Protein AF-A0A970UL77-F1 (afdb_monomer)

Solvent-accessible surface area (backbone atoms only — not comparable to full-atom values): 17226 Å² total; per-residue (Å²): 136,88,80,74,75,61,66,42,58,56,52,33,50,51,55,47,58,75,66,47,74,74,90,64,88,63,63,55,50,60,49,48,14,59,70,74,71,45,95,51,52,71,93,44,46,38,44,71,49,78,49,79,54,97,75,33,35,38,32,39,29,32,47,78,87,36,44,28,42,37,35,19,38,86,85,69,45,78,75,46,72,32,58,41,86,72,61,97,52,48,46,80,76,44,76,45,66,32,78,86,47,29,36,34,35,42,26,36,42,48,81,78,33,94,85,40,38,43,38,29,37,36,45,24,42,66,80,25,48,70,78,78,64,77,30,72,34,71,92,44,49,76,52,64,78,68,46,74,34,62,52,35,80,52,38,37,37,45,30,27,54,35,36,45,36,30,26,36,79,79,57,48,81,69,44,78,49,76,48,100,42,78,57,23,54,61,28,58,39,56,76,43,89,52,31,36,39,32,38,32,40,48,98,84,64,49,44,26,46,35,33,30,35,60,84,74,73,38,78,76,47,75,43,78,65,75,97,68,68,69,85,39,52,87,73,27,38,61,39,81,49,94,52,88,86,57,41,54,28,32,40,37,36,73,51,38,30,26,42,30,26,66,94,74,72,41,78,41,82,40,42,56,24,68,85,68,73,52,72,81,70,68,66,89,76,64,92,60,81,43,50,73,72,61,76,49,76,89,74,82,132

Foldseek 3Di:
DDDPPPVQVVLLVQVCLVQDLPDDPPVQQVLVCVQVVHRFDQVQKFWQDWDDDQFWIWTFMQGNNFTWIFIAGSNRGTPHIATADDDPQWAFRDWDQAPQQKIKTWIAGPPVHPQWGKIWIWIAHNNNHTPDDTHTQVVCTRFDWLDKEDQRHFKIWTDTQFWIWMATNVNHTQDIDGHPHGLQWQEWYDLHDFKIWTWGADPVLWTKIWIAGSNVRDTPDIGTDPDDDSVQPSNKYWAQRPDPPQQSIWIHTQFFIWTARVVVRDTHTNGGCVVVVHGPLDPSDDSDRDGPVSSDDPPDD

Secondary structure (DSSP, 8-state):
---SHHHHHHHHHHHHHHH--------HHHHHHHHHTS---GGGEEEEEEEEETTEEEEEEEETTEEEEEEE-TT--EEEEEE----TTEEEEEEEE-TTS-EEEEEEE-TT-TT---EEEEEE-TTS-B-S--EE-GGGTTPPEEEEEE-SSSEEEEEESSEEEEEETT--EEEEEE-SSTT-EEEEEEEETTEEEEEEE-TTS-EEEEEEETTTTEEEEEEE--SS-GGGSTT-EEEE---SSS--EEEE-SSEEEEEEGGGTEEEEEEETTTTT---S--S---SPBPHHHHS-----

Structure (mmCIF, N/CA/C/O backbone):
data_AF-A0A970UL77-F1
#
_entry.id   AF-A0A970UL77-F1
#
loop_
_atom_site.group_PDB
_atom_site.id
_atom_site.type_symbol
_atom_site.label_atom_id
_atom_site.label_alt_id
_atom_site.label_comp_id
_atom_site.label_asym_id
_atom_site.label_entity_id
_atom_site.label_seq_id
_atom_site.pdbx_PDB_ins_code
_atom_site.Cartn_x
_atom_site.Cartn_y
_atom_site.Cartn_z
_atom_site.occupancy
_atom_site.B_iso_or_equiv
_atom_site.auth_seq_id
_atom_site.auth_comp_id
_atom_site.auth_asym_id
_atom_site.auth_atom_id
_atom_site.pdbx_PDB_model_num
ATOM 1 N N . MET A 1 1 ? -26.066 -27.747 19.772 1.00 26.61 1 MET A N 1
ATOM 2 C CA . MET A 1 1 ? -25.531 -28.353 18.532 1.00 26.61 1 MET A CA 1
ATOM 3 C C . MET A 1 1 ? -25.284 -27.204 17.564 1.00 26.61 1 MET A C 1
ATOM 5 O O . MET A 1 1 ? -26.241 -26.648 17.060 1.00 26.61 1 MET A O 1
ATOM 9 N N . SER A 1 2 ? -24.129 -26.548 17.687 1.00 29.86 2 SER A N 1
ATOM 10 C CA . SER A 1 2 ? -22.920 -26.743 16.861 1.00 29.86 2 SER A CA 1
ATOM 11 C C . SER A 1 2 ? -23.117 -26.283 15.412 1.00 29.86 2 SER A C 1
ATOM 13 O O . SER A 1 2 ? -23.408 -27.087 14.532 1.00 29.86 2 SER A O 1
ATOM 15 N N . SER A 1 3 ? -22.955 -24.976 15.191 1.00 25.02 3 SER A N 1
ATOM 16 C CA . SER A 1 3 ? -22.827 -24.356 13.863 1.00 25.02 3 SER A CA 1
ATOM 17 C C . SER A 1 3 ? -21.558 -23.499 13.712 1.00 25.02 3 SER A C 1
ATOM 19 O O . SER A 1 3 ? -21.379 -22.878 12.674 1.00 25.02 3 SER A O 1
ATOM 21 N N . ASN A 1 4 ? -20.645 -23.487 14.695 1.00 32.38 4 ASN A N 1
ATOM 22 C CA . ASN A 1 4 ? -19.470 -22.596 14.694 1.00 32.38 4 ASN A CA 1
ATOM 23 C C . ASN A 1 4 ? -18.192 -23.197 14.076 1.00 32.38 4 ASN A C 1
ATOM 25 O O . ASN A 1 4 ? -17.205 -22.487 13.946 1.00 32.38 4 ASN A O 1
ATOM 29 N N . ASN A 1 5 ? -18.195 -24.466 13.650 1.00 29.02 5 ASN A N 1
ATOM 30 C CA . ASN A 1 5 ? -16.969 -25.136 13.180 1.00 29.02 5 ASN A CA 1
ATOM 31 C C . ASN A 1 5 ? -16.723 -25.063 11.662 1.00 29.02 5 ASN A C 1
ATOM 33 O O . ASN A 1 5 ? -15.670 -25.500 11.211 1.00 29.02 5 ASN A O 1
ATOM 37 N N . LYS A 1 6 ? -17.670 -24.558 10.857 1.00 27.27 6 LYS A N 1
ATOM 38 C CA . LYS A 1 6 ? -17.464 -24.409 9.400 1.00 27.27 6 LYS A CA 1
ATOM 39 C C . LYS A 1 6 ? -16.842 -23.066 9.019 1.00 27.27 6 LYS A C 1
ATOM 41 O O . LYS A 1 6 ? -15.968 -23.037 8.170 1.00 27.27 6 LYS A O 1
ATOM 46 N N . ILE A 1 7 ? -17.229 -21.992 9.708 1.00 32.31 7 ILE A N 1
ATOM 47 C CA . ILE A 1 7 ? -16.741 -20.635 9.424 1.00 32.31 7 ILE A CA 1
ATOM 48 C C . ILE A 1 7 ? -15.239 -20.514 9.747 1.00 32.31 7 ILE A C 1
ATOM 50 O O . ILE A 1 7 ? -14.524 -19.812 9.044 1.00 32.31 7 ILE A O 1
ATOM 54 N N . SER A 1 8 ? -14.718 -21.245 10.744 1.00 37.72 8 SER A N 1
ATOM 55 C CA . SER A 1 8 ? -13.294 -21.152 11.102 1.00 37.72 8 SER A CA 1
ATOM 56 C C . SER A 1 8 ? -12.365 -21.792 10.063 1.00 37.72 8 SER A C 1
ATOM 58 O O . SER A 1 8 ? -11.366 -21.186 9.714 1.00 37.72 8 SER A O 1
ATOM 60 N N . LEU A 1 9 ? -12.693 -22.972 9.523 1.00 34.34 9 LEU A N 1
ATOM 61 C CA . LEU A 1 9 ? -11.813 -23.717 8.606 1.00 34.34 9 LEU A CA 1
ATOM 62 C C . LEU A 1 9 ? -11.683 -23.079 7.217 1.00 34.34 9 LEU A C 1
ATOM 64 O O . LEU A 1 9 ? -10.595 -23.115 6.641 1.00 34.34 9 LEU A O 1
ATOM 68 N N . ASP A 1 10 ? -12.766 -22.509 6.688 1.00 42.28 10 ASP A N 1
ATOM 69 C CA . ASP A 1 10 ? -12.751 -21.865 5.370 1.00 42.28 10 ASP A CA 1
ATOM 70 C C . ASP A 1 10 ? -12.003 -20.517 5.438 1.00 42.28 10 ASP A C 1
ATOM 72 O O . ASP A 1 10 ? -11.108 -20.265 4.636 1.00 42.28 10 ASP A O 1
ATOM 76 N N . THR A 1 11 ? -12.219 -19.728 6.498 1.00 41.19 11 THR A N 1
ATOM 77 C CA . THR A 1 11 ? -11.512 -18.450 6.714 1.00 41.19 11 THR A CA 1
ATOM 78 C C . THR A 1 11 ? -9.999 -18.636 6.943 1.00 41.19 11 THR A C 1
ATOM 80 O O . THR A 1 11 ? -9.193 -17.863 6.425 1.00 41.19 11 THR A O 1
ATOM 83 N N . THR A 1 12 ? -9.582 -19.681 7.676 1.00 42.38 12 THR A N 1
ATOM 84 C CA . THR A 1 12 ? -8.158 -20.037 7.857 1.00 42.38 12 THR A CA 1
ATOM 85 C C . THR A 1 12 ? -7.492 -20.444 6.539 1.00 42.38 12 THR A C 1
ATOM 87 O O . THR A 1 12 ? -6.359 -20.040 6.254 1.00 42.38 12 THR A O 1
ATOM 90 N N . LYS A 1 13 ? -8.184 -21.241 5.712 1.00 43.94 13 LYS A N 1
ATOM 91 C CA . LYS A 1 13 ? -7.687 -21.622 4.384 1.00 43.94 13 LYS A CA 1
ATOM 92 C C . LYS A 1 13 ? -7.524 -20.408 3.484 1.00 43.94 13 LYS A C 1
ATOM 94 O O . LYS A 1 13 ? -6.503 -20.320 2.822 1.00 43.94 13 LYS A O 1
ATOM 99 N N . ASN A 1 14 ? -8.454 -19.458 3.533 1.00 46.34 14 ASN A N 1
ATOM 100 C CA . ASN A 1 14 ? -8.424 -18.285 2.662 1.00 46.34 14 ASN A CA 1
ATOM 101 C C . ASN A 1 14 ? -7.291 -17.321 3.037 1.00 46.34 14 ASN A C 1
ATOM 103 O O . ASN A 1 14 ? -6.547 -16.886 2.159 1.00 46.34 14 ASN A O 1
ATOM 107 N N . TYR A 1 15 ? -7.071 -17.072 4.334 1.00 44.31 15 TYR A N 1
ATOM 108 C CA . TYR A 1 15 ? -5.898 -16.325 4.804 1.00 44.31 15 TYR A CA 1
ATOM 109 C C . TYR A 1 15 ? -4.583 -16.998 4.391 1.00 44.31 15 TYR A C 1
ATOM 111 O O . TYR A 1 15 ? -3.689 -16.348 3.849 1.00 44.31 15 TYR A O 1
ATOM 119 N N . SER A 1 16 ? -4.477 -18.315 4.602 1.00 43.91 16 SER A N 1
ATOM 120 C CA . SER A 1 16 ? -3.280 -19.059 4.209 1.00 43.91 16 SER A CA 1
ATOM 121 C C . SER A 1 16 ? -3.090 -19.099 2.694 1.00 43.91 16 SER A C 1
ATOM 123 O O . SER A 1 16 ? -1.958 -18.978 2.269 1.00 43.91 16 SER A O 1
ATOM 125 N N . THR A 1 17 ? -4.122 -19.150 1.847 1.00 45.03 17 THR A N 1
ATOM 126 C CA . THR A 1 17 ? -3.950 -18.995 0.385 1.00 45.03 17 THR A CA 1
ATOM 127 C C . THR A 1 17 ? -3.626 -17.570 -0.059 1.00 45.03 17 THR A C 1
ATOM 129 O O . THR A 1 17 ? -2.944 -17.416 -1.063 1.00 45.03 17 THR A O 1
ATOM 132 N N . ASN A 1 18 ? -4.063 -16.541 0.674 1.00 41.94 18 ASN A N 1
ATOM 133 C CA . ASN A 1 18 ? -3.743 -15.142 0.363 1.00 41.94 18 ASN A CA 1
ATOM 134 C C . ASN A 1 18 ? -2.280 -14.775 0.675 1.00 41.94 18 ASN A C 1
ATOM 136 O O . ASN A 1 18 ? -1.761 -13.807 0.122 1.00 41.94 18 ASN A O 1
ATOM 140 N N . ILE A 1 19 ? -1.622 -15.527 1.566 1.00 45.31 19 ILE A N 1
ATOM 141 C CA . ILE A 1 19 ? -0.243 -15.261 2.013 1.00 45.31 19 ILE A CA 1
ATOM 142 C C . ILE A 1 19 ? 0.729 -16.373 1.612 1.00 45.31 19 ILE A C 1
ATOM 144 O O . ILE A 1 19 ? 1.896 -16.098 1.331 1.00 45.31 19 ILE A O 1
ATOM 148 N N . CYS A 1 20 ? 0.286 -17.630 1.540 1.00 39.38 20 CYS A N 1
ATOM 149 C CA . CYS A 1 20 ? 1.089 -18.706 0.979 1.00 39.38 20 CYS A CA 1
ATOM 150 C C . CYS A 1 20 ? 1.083 -18.589 -0.540 1.00 39.38 20 CYS A C 1
ATOM 152 O O . CYS A 1 20 ? 0.288 -19.233 -1.227 1.00 39.38 20 CYS A O 1
ATOM 154 N N . ILE A 1 21 ? 2.081 -17.866 -1.046 1.00 40.22 21 ILE A N 1
ATOM 155 C CA . ILE A 1 21 ? 2.703 -18.193 -2.325 1.00 40.22 21 ILE A CA 1
ATOM 156 C C . ILE A 1 21 ? 2.940 -19.704 -2.297 1.00 40.22 21 ILE A C 1
ATOM 158 O O . ILE A 1 21 ? 3.762 -20.207 -1.520 1.00 40.22 21 ILE A O 1
ATOM 162 N N . LYS A 1 22 ? 2.152 -20.466 -3.062 1.00 36.34 22 LYS A N 1
ATOM 163 C CA . LYS A 1 22 ? 2.380 -21.903 -3.197 1.00 36.34 22 LYS A CA 1
ATOM 164 C C . LYS A 1 22 ? 3.804 -22.054 -3.708 1.00 36.34 22 LYS A C 1
ATOM 166 O O . LYS A 1 22 ? 4.102 -21.603 -4.807 1.00 36.34 22 LYS A O 1
ATOM 171 N N . LYS A 1 23 ? 4.666 -22.682 -2.898 1.00 34.22 23 LYS A N 1
ATOM 172 C CA . LYS A 1 23 ? 6.022 -23.090 -3.278 1.00 34.22 23 LYS A CA 1
ATOM 173 C C . LYS A 1 23 ? 5.958 -23.863 -4.594 1.00 34.22 23 LYS A C 1
ATOM 175 O O . LYS A 1 23 ? 5.766 -25.075 -4.617 1.00 34.22 23 LYS A O 1
ATOM 180 N N . SER A 1 24 ? 6.178 -23.152 -5.679 1.00 35.06 24 SER A N 1
ATOM 181 C CA . SER A 1 24 ? 6.925 -23.652 -6.803 1.00 35.06 24 SER A CA 1
ATOM 182 C C . SER A 1 24 ? 8.010 -22.617 -7.000 1.00 35.06 24 SER A C 1
ATOM 184 O O . SER A 1 24 ? 7.723 -21.473 -7.339 1.00 35.06 24 SER A O 1
ATOM 186 N N . ILE A 1 25 ? 9.258 -23.005 -6.735 1.00 39.78 25 ILE A N 1
ATOM 187 C CA . ILE A 1 25 ? 10.403 -22.330 -7.340 1.00 39.78 25 ILE A CA 1
ATOM 188 C C . ILE A 1 25 ? 10.283 -22.669 -8.829 1.00 39.78 25 ILE A C 1
ATOM 190 O O . ILE A 1 25 ? 10.983 -23.536 -9.348 1.00 39.78 25 ILE A O 1
ATOM 194 N N . VAL A 1 26 ? 9.306 -22.064 -9.507 1.00 49.97 26 VAL A N 1
ATOM 195 C CA . VAL A 1 26 ? 9.422 -21.869 -10.941 1.00 49.97 26 VAL A CA 1
ATOM 196 C C . VAL A 1 26 ? 10.733 -21.098 -11.079 1.00 49.97 26 VAL A C 1
ATOM 198 O O . VAL A 1 26 ? 10.967 -20.192 -10.273 1.00 49.97 26 VAL A O 1
ATOM 201 N N . PRO A 1 27 ? 11.648 -21.485 -11.979 1.00 62.12 27 PRO A N 1
ATOM 202 C CA . PRO A 1 27 ? 12.871 -20.732 -12.201 1.00 62.12 27 PRO A CA 1
ATOM 203 C C . PRO A 1 27 ? 12.491 -19.359 -12.767 1.00 62.12 27 PRO A C 1
ATOM 205 O O . PRO A 1 27 ? 12.538 -19.134 -13.971 1.00 62.12 27 PRO A O 1
ATOM 208 N N . TRP A 1 28 ? 12.094 -18.437 -11.886 1.00 70.06 28 TRP A N 1
ATOM 209 C CA . TRP A 1 28 ? 11.627 -17.102 -12.234 1.00 70.06 28 TRP A CA 1
ATOM 210 C C . TRP A 1 28 ? 12.679 -16.385 -13.049 1.00 70.06 28 TRP A C 1
ATOM 212 O O . TRP A 1 28 ? 12.325 -15.669 -13.959 1.00 70.06 28 TRP A O 1
ATOM 222 N N . MET A 1 29 ? 13.967 -16.628 -12.800 1.00 76.62 29 MET A N 1
ATOM 223 C CA . MET A 1 29 ? 15.037 -16.051 -13.611 1.00 76.62 29 MET A CA 1
ATOM 224 C C . MET A 1 29 ? 15.010 -16.536 -15.068 1.00 76.62 29 MET A C 1
ATOM 226 O O . MET A 1 29 ? 15.270 -15.746 -15.969 1.00 76.62 29 MET A O 1
ATOM 230 N N . GLU A 1 30 ? 14.672 -17.802 -15.334 1.00 80.06 30 GLU A N 1
ATOM 231 C CA . GLU A 1 30 ? 14.532 -18.331 -16.701 1.00 80.06 30 GLU A CA 1
ATOM 232 C C . GLU A 1 30 ? 13.279 -17.768 -17.381 1.00 80.06 30 GLU A C 1
ATOM 234 O O . GLU A 1 30 ? 13.329 -17.338 -18.535 1.00 80.06 30 GLU A O 1
ATOM 239 N N . GLU A 1 31 ? 12.167 -17.713 -16.652 1.00 82.94 31 GLU A N 1
ATOM 240 C CA . GLU A 1 31 ? 10.904 -17.168 -17.147 1.00 82.94 31 GLU A CA 1
ATOM 241 C C . GLU A 1 31 ? 10.981 -15.648 -17.370 1.00 82.94 31 GLU A C 1
ATOM 243 O O . GLU A 1 31 ? 10.542 -15.142 -18.402 1.00 82.94 31 GLU A O 1
ATOM 248 N N . LEU A 1 32 ? 11.641 -14.929 -16.462 1.00 81.94 32 LEU A N 1
ATOM 249 C CA . LEU A 1 32 ? 11.957 -13.506 -16.553 1.00 81.94 32 LEU A CA 1
ATOM 250 C C . LEU A 1 32 ? 12.878 -13.250 -17.743 1.00 81.94 32 LEU A C 1
ATOM 252 O O . LEU A 1 32 ? 12.579 -12.391 -18.564 1.00 81.94 32 LEU A O 1
ATOM 256 N N . SER A 1 33 ? 13.940 -14.050 -17.899 1.00 84.88 33 SER A N 1
ATOM 257 C CA . SER A 1 33 ? 14.835 -13.957 -19.059 1.00 84.88 33 SER A CA 1
ATOM 258 C C . SER A 1 33 ? 14.094 -14.183 -20.376 1.00 84.88 33 SER A C 1
ATOM 260 O O . SER A 1 33 ? 14.343 -13.499 -21.366 1.00 84.88 33 SER A O 1
ATOM 262 N N . THR A 1 34 ? 13.166 -15.141 -20.391 1.00 86.88 34 THR A N 1
ATOM 263 C CA . THR A 1 34 ? 12.342 -15.451 -21.565 1.00 86.88 34 THR A CA 1
ATOM 264 C C . THR A 1 34 ? 11.387 -14.305 -21.887 1.00 86.88 34 THR A C 1
ATOM 266 O O . THR A 1 34 ? 11.275 -13.918 -23.047 1.00 86.88 34 THR A O 1
ATOM 269 N N . THR A 1 35 ? 10.738 -13.740 -20.869 1.00 86.12 35 THR A N 1
ATOM 270 C CA . THR A 1 35 ? 9.744 -12.666 -21.017 1.00 86.12 35 THR A CA 1
ATOM 271 C C . THR A 1 35 ? 10.390 -11.347 -21.432 1.00 86.12 35 THR A C 1
ATOM 273 O O . THR A 1 35 ? 9.891 -10.679 -22.333 1.00 86.12 35 THR A O 1
ATOM 276 N N . VAL A 1 36 ? 11.531 -10.997 -20.831 1.00 85.44 36 VAL A N 1
ATOM 277 C CA . VAL A 1 36 ? 12.336 -9.823 -21.210 1.00 85.44 36 VAL A CA 1
ATOM 278 C C . VAL A 1 36 ? 13.033 -10.039 -22.562 1.00 85.44 36 VAL A C 1
ATOM 280 O O . VAL A 1 36 ? 13.331 -9.085 -23.276 1.00 85.44 36 VAL A O 1
ATOM 283 N N . GLY A 1 37 ? 13.293 -11.295 -22.942 1.00 84.94 37 GLY A N 1
ATOM 284 C CA . GLY A 1 37 ? 14.017 -11.648 -24.165 1.00 84.94 37 GLY A CA 1
ATOM 285 C C . GLY A 1 37 ? 15.538 -11.474 -24.061 1.00 84.94 37 GLY A C 1
ATOM 286 O O . GLY A 1 37 ? 16.222 -11.430 -25.086 1.00 84.94 37 GLY A O 1
ATOM 287 N N . ALA A 1 38 ? 16.081 -11.383 -22.845 1.00 85.25 38 ALA A N 1
ATOM 288 C CA . ALA A 1 38 ? 17.508 -11.240 -22.564 1.00 85.25 38 ALA A CA 1
ATOM 289 C C . ALA A 1 38 ? 17.896 -12.035 -21.305 1.00 85.25 38 ALA A C 1
ATOM 291 O O . ALA A 1 38 ? 17.057 -12.214 -20.427 1.00 85.25 38 ALA A O 1
ATOM 292 N N . PRO A 1 39 ? 19.147 -12.516 -21.171 1.00 85.06 39 PRO A N 1
ATOM 293 C CA . PRO A 1 39 ? 19.573 -13.212 -19.959 1.00 85.06 39 PRO A CA 1
ATOM 294 C C . PRO A 1 39 ? 19.516 -12.288 -18.734 1.00 85.06 39 PRO A C 1
ATOM 296 O O . PRO A 1 39 ? 20.262 -11.314 -18.676 1.00 85.06 39 PRO A O 1
ATOM 299 N N . ILE A 1 40 ? 18.684 -12.633 -17.752 1.00 82.50 40 ILE A N 1
ATOM 300 C CA . ILE A 1 40 ? 18.600 -11.984 -16.441 1.00 82.50 40 ILE A CA 1
ATOM 301 C C . ILE A 1 40 ? 19.144 -12.940 -15.384 1.00 82.50 40 ILE A C 1
ATOM 303 O O . ILE A 1 40 ? 18.791 -14.123 -15.349 1.00 82.50 40 ILE A O 1
ATOM 307 N N . ARG A 1 41 ? 20.034 -12.438 -14.528 1.00 76.94 41 ARG A N 1
ATOM 308 C CA . ARG A 1 41 ? 20.591 -13.203 -13.411 1.00 76.94 41 ARG A CA 1
ATOM 309 C C . ARG A 1 41 ? 20.120 -12.603 -12.100 1.00 76.94 41 ARG A C 1
ATOM 311 O O . ARG A 1 41 ? 19.851 -11.411 -12.005 1.00 76.94 41 ARG A O 1
ATOM 318 N N . GLU A 1 42 ? 20.095 -13.438 -11.072 1.00 68.25 42 GLU A N 1
ATOM 319 C CA . GLU A 1 42 ? 19.699 -13.029 -9.726 1.00 68.25 42 GLU A CA 1
ATOM 320 C C . GLU A 1 42 ? 20.500 -11.826 -9.184 1.00 68.25 42 GLU A C 1
ATOM 322 O O . GLU A 1 42 ? 19.867 -10.911 -8.671 1.00 68.25 42 GLU A O 1
ATOM 327 N N . PRO A 1 43 ? 21.838 -11.720 -9.357 1.00 72.75 43 PRO A N 1
ATOM 328 C CA . PRO A 1 43 ? 22.582 -10.538 -8.906 1.00 72.75 43 PRO A CA 1
ATOM 329 C C . PRO A 1 43 ? 22.208 -9.238 -9.628 1.00 72.75 43 PRO A C 1
ATOM 331 O O . PRO A 1 43 ? 22.515 -8.161 -9.127 1.00 72.75 43 PRO A O 1
ATOM 334 N N . ASP A 1 44 ? 21.576 -9.346 -10.797 1.00 75.31 44 ASP A N 1
ATOM 335 C CA . ASP A 1 44 ? 21.167 -8.215 -11.628 1.00 75.31 44 ASP A CA 1
ATOM 336 C C . ASP A 1 44 ? 19.713 -7.796 -11.338 1.00 75.31 44 ASP A C 1
ATOM 338 O O . ASP A 1 44 ? 19.177 -6.917 -12.011 1.00 75.31 44 ASP A O 1
ATOM 342 N N . THR A 1 45 ? 19.062 -8.445 -10.364 1.00 69.25 45 THR A N 1
ATOM 343 C CA . THR A 1 45 ? 17.667 -8.210 -9.987 1.00 69.25 45 THR A CA 1
ATOM 344 C C . THR A 1 45 ? 17.566 -7.885 -8.503 1.00 69.25 45 THR A C 1
ATOM 346 O O . THR A 1 45 ? 17.935 -8.686 -7.648 1.00 69.25 45 THR A O 1
ATOM 349 N N . GLN A 1 46 ? 16.993 -6.729 -8.187 1.00 74.88 46 GLN A N 1
ATOM 350 C CA . GLN A 1 46 ? 16.618 -6.355 -6.830 1.00 74.88 46 GLN A CA 1
ATOM 351 C C . GLN A 1 46 ? 15.103 -6.220 -6.749 1.00 74.88 46 GLN A C 1
ATOM 353 O O . GLN A 1 46 ? 14.524 -5.371 -7.416 1.00 74.88 46 GLN A O 1
ATOM 358 N N . PHE A 1 47 ? 14.454 -7.011 -5.900 1.00 71.38 47 PHE A N 1
ATOM 359 C CA . PHE A 1 47 ? 13.027 -6.846 -5.640 1.00 71.38 47 PHE A CA 1
ATOM 360 C C . PHE A 1 47 ? 12.802 -5.785 -4.557 1.00 71.38 47 PHE A C 1
ATOM 362 O O . PHE A 1 47 ? 13.475 -5.793 -3.522 1.00 71.38 47 PHE A O 1
ATOM 369 N N . VAL A 1 48 ? 11.860 -4.878 -4.812 1.00 70.88 48 VAL A N 1
ATOM 370 C CA . VAL A 1 48 ? 11.568 -3.715 -3.962 1.00 70.88 48 VAL A CA 1
ATOM 371 C C . VAL A 1 48 ? 10.272 -3.930 -3.185 1.00 70.88 48 VAL A C 1
ATOM 373 O O . VAL A 1 48 ? 10.279 -3.923 -1.959 1.00 70.88 48 VAL A O 1
ATOM 376 N N . GLU A 1 49 ? 9.163 -4.192 -3.879 1.00 72.00 49 GLU A N 1
ATOM 377 C CA . GLU A 1 49 ? 7.835 -4.345 -3.270 1.00 72.00 49 GLU A CA 1
ATOM 378 C C . GLU A 1 49 ? 7.014 -5.403 -4.026 1.00 72.00 49 GLU A C 1
ATOM 380 O O . GLU A 1 49 ? 7.187 -5.594 -5.230 1.00 72.00 49 GLU A O 1
ATOM 385 N N . MET A 1 50 ? 6.097 -6.079 -3.327 1.00 75.56 50 MET A N 1
ATOM 386 C CA . MET A 1 50 ? 5.126 -7.013 -3.905 1.00 75.56 50 MET A CA 1
ATOM 387 C C . MET A 1 50 ? 3.705 -6.617 -3.518 1.00 75.56 50 MET A C 1
ATOM 389 O O . MET A 1 50 ? 3.434 -6.357 -2.345 1.00 75.56 50 MET A O 1
ATOM 393 N N . ARG A 1 51 ? 2.784 -6.666 -4.483 1.00 71.50 51 ARG A N 1
ATOM 394 C CA . ARG A 1 51 ? 1.345 -6.491 -4.261 1.00 71.50 51 ARG A CA 1
ATOM 395 C C . ARG A 1 51 ? 0.555 -7.631 -4.896 1.00 71.50 51 ARG A C 1
ATOM 397 O O . ARG A 1 51 ? 0.856 -8.065 -6.004 1.00 71.50 51 ARG A O 1
ATOM 404 N N . ASN A 1 52 ? -0.444 -8.122 -4.168 1.00 67.06 52 ASN A N 1
ATOM 405 C CA . ASN A 1 52 ? -1.370 -9.149 -4.637 1.00 67.06 52 ASN A CA 1
ATOM 406 C C . ASN A 1 52 ? -2.738 -8.500 -4.842 1.00 67.06 52 ASN A C 1
ATOM 408 O O . ASN A 1 52 ? -3.338 -8.036 -3.872 1.00 67.06 52 ASN A O 1
ATOM 412 N N . ASP A 1 53 ? -3.220 -8.515 -6.079 1.00 65.75 53 ASP A N 1
ATOM 413 C CA . ASP A 1 53 ? -4.526 -7.992 -6.465 1.00 65.75 53 ASP A CA 1
ATOM 414 C C . ASP A 1 53 ? -5.443 -9.145 -6.911 1.00 65.75 53 ASP A C 1
ATOM 416 O O . ASP A 1 53 ? -5.012 -10.295 -7.058 1.00 65.75 53 ASP A O 1
ATOM 420 N N . GLU A 1 54 ? -6.728 -8.864 -7.139 1.00 59.53 54 GLU A N 1
ATOM 421 C CA . GLU A 1 54 ? -7.657 -9.868 -7.668 1.00 59.53 54 GLU A CA 1
ATOM 422 C C . GLU A 1 54 ? -7.213 -10.339 -9.064 1.00 59.53 54 GLU A C 1
ATOM 424 O O . GLU A 1 54 ? -7.400 -9.660 -10.071 1.00 59.53 54 GLU A O 1
ATOM 429 N N . GLY A 1 55 ? -6.623 -11.535 -9.119 1.00 62.19 55 GLY A N 1
ATOM 430 C CA . GLY A 1 55 ? -6.260 -12.218 -10.362 1.00 62.19 55 GLY A CA 1
ATOM 431 C C . GLY A 1 55 ? -4.832 -11.986 -10.860 1.00 62.19 55 GLY A C 1
ATOM 432 O O . GLY A 1 55 ? -4.460 -12.612 -11.853 1.00 62.19 55 GLY A O 1
ATOM 433 N N . ALA A 1 56 ? -4.029 -11.160 -10.184 1.00 71.12 56 ALA A N 1
ATOM 434 C CA . ALA A 1 56 ? -2.620 -10.973 -10.522 1.00 71.12 56 ALA A CA 1
ATOM 435 C C . ALA A 1 56 ? -1.764 -10.610 -9.301 1.00 71.12 56 ALA A C 1
ATOM 437 O O . ALA A 1 56 ? -2.183 -9.849 -8.429 1.00 71.12 56 ALA A O 1
ATOM 438 N N . THR A 1 57 ? -0.530 -11.102 -9.281 1.00 76.69 57 THR A N 1
ATOM 439 C CA . THR A 1 57 ? 0.523 -10.616 -8.382 1.00 76.69 57 THR A CA 1
ATOM 440 C C . THR A 1 57 ? 1.431 -9.687 -9.170 1.00 76.69 57 THR A C 1
ATOM 442 O O . THR A 1 57 ? 1.831 -10.006 -10.286 1.00 76.69 57 THR A O 1
ATOM 445 N N . ARG A 1 58 ? 1.770 -8.528 -8.612 1.00 79.75 58 ARG A N 1
ATOM 446 C CA . ARG A 1 58 ? 2.689 -7.572 -9.228 1.00 79.75 58 ARG A CA 1
ATOM 447 C C . ARG A 1 58 ? 3.887 -7.329 -8.323 1.00 79.75 58 ARG A C 1
ATOM 449 O O . ARG A 1 58 ? 3.748 -7.276 -7.101 1.00 79.75 58 ARG A O 1
ATOM 456 N N . LEU A 1 59 ? 5.060 -7.179 -8.924 1.00 79.94 59 LEU A N 1
ATOM 457 C CA . LEU A 1 59 ? 6.315 -6.896 -8.232 1.00 79.94 59 LEU A CA 1
ATOM 458 C C . LEU A 1 59 ? 6.955 -5.648 -8.818 1.00 79.94 59 LEU A C 1
ATOM 460 O O . LEU A 1 59 ? 7.092 -5.556 -10.034 1.00 79.94 59 LEU A O 1
ATOM 464 N N . LEU A 1 60 ? 7.417 -4.754 -7.954 1.00 81.69 60 LEU A N 1
ATOM 465 C CA . LEU A 1 60 ? 8.381 -3.723 -8.309 1.00 81.69 60 LEU A CA 1
ATOM 466 C C . LEU A 1 60 ? 9.786 -4.301 -8.140 1.00 81.69 60 LEU A C 1
ATOM 468 O O . LEU A 1 60 ? 10.132 -4.809 -7.069 1.00 81.69 60 LEU A O 1
ATOM 472 N N . ALA A 1 61 ? 10.592 -4.228 -9.190 1.00 80.94 61 ALA A N 1
ATOM 473 C CA . ALA A 1 61 ? 11.967 -4.698 -9.186 1.00 80.94 61 ALA A CA 1
ATOM 474 C C . ALA A 1 61 ? 12.873 -3.743 -9.963 1.00 80.94 61 ALA A C 1
ATOM 476 O O . ALA A 1 61 ? 12.440 -3.093 -10.904 1.00 80.94 61 ALA A O 1
ATOM 477 N N . VAL A 1 62 ? 14.148 -3.703 -9.601 1.00 81.44 62 VAL A N 1
ATOM 478 C CA . VAL A 1 62 ? 15.207 -3.093 -10.402 1.00 81.44 62 VAL A CA 1
ATOM 479 C C . VAL A 1 62 ? 15.925 -4.223 -11.128 1.00 81.44 62 VAL A C 1
ATOM 481 O O . VAL A 1 62 ? 16.524 -5.084 -10.484 1.00 81.44 62 VAL A O 1
ATOM 484 N N . ILE A 1 63 ? 15.839 -4.248 -12.457 1.00 81.62 63 ILE A N 1
ATOM 485 C CA . ILE A 1 63 ? 16.429 -5.275 -13.322 1.00 81.62 63 ILE A CA 1
ATOM 486 C C . ILE A 1 63 ? 17.474 -4.593 -14.201 1.00 81.62 63 ILE A C 1
ATOM 488 O O . ILE A 1 63 ? 17.138 -3.699 -14.967 1.00 81.62 63 ILE A O 1
ATOM 492 N N . ASN A 1 64 ? 18.745 -4.994 -14.107 1.00 82.94 64 ASN A N 1
ATOM 493 C CA . ASN A 1 64 ? 19.852 -4.341 -14.826 1.00 82.94 64 ASN A CA 1
ATOM 494 C C . ASN A 1 64 ? 19.890 -2.810 -14.627 1.00 82.94 64 ASN A C 1
ATOM 496 O O . ASN A 1 64 ? 20.160 -2.067 -15.569 1.00 82.94 64 ASN A O 1
ATOM 500 N N . SER A 1 65 ? 19.620 -2.347 -13.403 1.00 79.75 65 SER A N 1
ATOM 501 C CA . SER A 1 65 ? 19.509 -0.921 -13.047 1.00 79.75 65 SER A CA 1
ATOM 502 C C . SER A 1 65 ? 18.304 -0.178 -13.642 1.00 79.75 65 SER A C 1
ATOM 504 O O . SER A 1 65 ? 18.233 1.039 -13.502 1.00 79.75 65 SER A O 1
ATOM 506 N N . GLU A 1 66 ? 17.348 -0.876 -14.259 1.00 84.44 66 GLU A N 1
ATOM 507 C CA . GLU A 1 66 ? 16.084 -0.296 -14.719 1.00 84.44 66 GLU A CA 1
ATOM 508 C C . GLU A 1 66 ? 14.932 -0.716 -13.805 1.00 84.44 66 GLU A C 1
ATOM 510 O O . GLU A 1 66 ? 14.687 -1.907 -13.582 1.00 84.44 66 GLU A O 1
ATOM 515 N N . THR A 1 67 ? 14.186 0.261 -13.293 1.00 86.88 67 THR A N 1
ATOM 516 C CA . THR A 1 67 ? 12.961 -0.005 -12.539 1.00 86.88 67 THR A CA 1
ATOM 517 C C . THR A 1 67 ? 11.921 -0.636 -13.453 1.00 86.88 67 THR A C 1
ATOM 519 O O . THR A 1 67 ? 11.672 -0.178 -14.564 1.00 86.88 67 THR A O 1
ATOM 522 N N . SER A 1 68 ? 11.329 -1.730 -12.996 1.00 86.94 68 SER A N 1
ATOM 523 C CA . SER A 1 68 ? 10.441 -2.586 -13.766 1.00 86.94 68 SER A CA 1
ATOM 524 C C . SER A 1 68 ? 9.295 -3.088 -12.899 1.00 86.94 68 SER A C 1
ATOM 526 O O . SER A 1 68 ? 9.479 -3.396 -11.719 1.00 86.94 68 SER A O 1
ATOM 528 N N . VAL A 1 69 ? 8.119 -3.242 -13.503 1.00 87.12 69 VAL A N 1
ATOM 529 C CA . VAL A 1 69 ? 6.990 -3.945 -12.889 1.00 87.12 69 VAL A CA 1
ATOM 530 C C . VAL A 1 69 ? 6.803 -5.297 -13.560 1.00 87.12 69 VAL A C 1
ATOM 532 O O . VAL A 1 69 ? 6.597 -5.392 -14.771 1.00 87.12 69 VAL A O 1
ATOM 535 N N . ILE A 1 70 ? 6.874 -6.356 -12.759 1.00 85.31 70 ILE A N 1
ATOM 536 C CA . ILE A 1 70 ? 6.640 -7.738 -13.177 1.00 85.31 70 ILE A CA 1
ATOM 537 C C . ILE A 1 70 ? 5.198 -8.087 -12.819 1.00 85.31 70 ILE A C 1
ATOM 539 O O . ILE A 1 70 ? 4.807 -7.938 -11.664 1.00 85.31 70 ILE A O 1
ATOM 543 N N . THR A 1 71 ? 4.416 -8.571 -13.782 1.00 86.69 71 THR A N 1
ATOM 544 C CA . THR A 1 71 ? 3.071 -9.110 -13.530 1.00 86.69 71 THR A CA 1
ATOM 545 C C . THR A 1 71 ? 3.107 -10.629 -13.575 1.00 86.69 71 THR A C 1
ATOM 547 O O . THR A 1 71 ? 3.749 -11.219 -14.447 1.00 86.69 71 THR A O 1
ATOM 550 N N . MET A 1 72 ? 2.401 -11.250 -12.638 1.00 81.62 72 MET A N 1
ATOM 551 C CA . MET A 1 72 ? 2.286 -12.687 -12.474 1.00 81.62 72 MET A CA 1
ATOM 552 C C . MET A 1 72 ? 0.828 -13.126 -12.395 1.00 81.62 72 MET A C 1
ATOM 554 O O . MET A 1 72 ? -0.022 -12.397 -11.879 1.00 81.62 72 MET A O 1
ATOM 558 N N . ASP A 1 73 ? 0.550 -14.338 -12.866 1.00 77.56 73 ASP A N 1
ATOM 559 C CA . ASP A 1 73 ? -0.764 -14.969 -12.734 1.00 77.56 73 ASP A CA 1
ATOM 560 C C . ASP A 1 73 ? -0.992 -15.591 -11.338 1.00 77.56 73 ASP A C 1
ATOM 562 O O . ASP A 1 73 ? -0.139 -15.546 -10.451 1.00 77.56 73 ASP A O 1
ATOM 566 N N . ALA A 1 74 ? -2.159 -16.211 -11.137 1.00 71.50 74 ALA A N 1
ATOM 567 C CA . ALA A 1 74 ? -2.525 -16.877 -9.883 1.00 71.50 74 ALA A CA 1
ATOM 568 C C . ALA A 1 74 ? -1.657 -18.110 -9.534 1.00 71.50 74 ALA A C 1
ATOM 570 O O . ALA A 1 74 ? -1.732 -18.620 -8.413 1.00 71.50 74 ALA A O 1
ATOM 571 N N . GLU A 1 75 ? -0.862 -18.619 -10.480 1.00 70.31 75 GLU A N 1
ATOM 572 C CA . GLU A 1 75 ? 0.136 -19.671 -10.259 1.00 70.31 75 GLU A CA 1
ATOM 573 C C . GLU A 1 75 ? 1.547 -19.095 -10.045 1.00 70.31 75 GLU A C 1
ATOM 575 O O . GLU A 1 75 ? 2.502 -19.868 -9.933 1.00 70.31 75 GLU A O 1
ATOM 580 N N . TYR A 1 76 ? 1.675 -17.766 -9.944 1.00 70.00 76 TYR A N 1
ATOM 581 C CA . TYR A 1 76 ? 2.930 -17.020 -9.834 1.00 70.00 76 TYR A CA 1
ATOM 582 C C . TYR A 1 76 ? 3.870 -17.195 -11.035 1.00 70.00 76 TYR A C 1
ATOM 584 O O . TYR A 1 76 ? 5.095 -17.164 -10.887 1.00 70.00 76 TYR A O 1
ATOM 592 N N . ARG A 1 77 ? 3.306 -17.398 -12.228 1.00 76.19 77 ARG A N 1
ATOM 593 C CA . ARG A 1 77 ? 4.057 -17.387 -13.490 1.00 76.19 77 ARG A CA 1
ATOM 594 C C . ARG A 1 77 ? 4.149 -15.980 -14.033 1.00 76.19 77 ARG A C 1
ATOM 596 O O . ARG A 1 77 ? 3.158 -15.254 -14.002 1.00 76.19 77 ARG A O 1
ATOM 603 N N . ILE A 1 78 ? 5.317 -15.601 -14.538 1.00 83.56 78 ILE A N 1
ATOM 604 C CA . ILE A 1 78 ? 5.556 -14.265 -15.086 1.00 83.56 78 ILE A CA 1
ATOM 605 C C . ILE A 1 78 ? 4.816 -14.133 -16.419 1.00 83.56 78 ILE A C 1
ATOM 607 O O . ILE A 1 78 ? 5.115 -14.822 -17.391 1.00 83.56 78 ILE A O 1
ATOM 611 N N . THR A 1 79 ? 3.854 -13.214 -16.477 1.00 86.94 79 THR A N 1
ATOM 612 C CA . THR A 1 79 ? 3.052 -12.955 -17.679 1.00 86.94 79 THR A CA 1
ATOM 613 C C . THR A 1 79 ? 3.532 -11.740 -18.458 1.00 86.94 79 THR A C 1
ATOM 615 O O . THR A 1 79 ? 3.338 -11.674 -19.671 1.00 86.94 79 THR A O 1
ATOM 618 N N . SER A 1 80 ? 4.128 -10.757 -17.780 1.00 88.44 80 SER A N 1
ATOM 619 C CA . SER A 1 80 ? 4.684 -9.563 -18.416 1.00 88.44 80 SER A CA 1
ATOM 620 C C . SER A 1 80 ? 5.732 -8.885 -17.538 1.00 88.4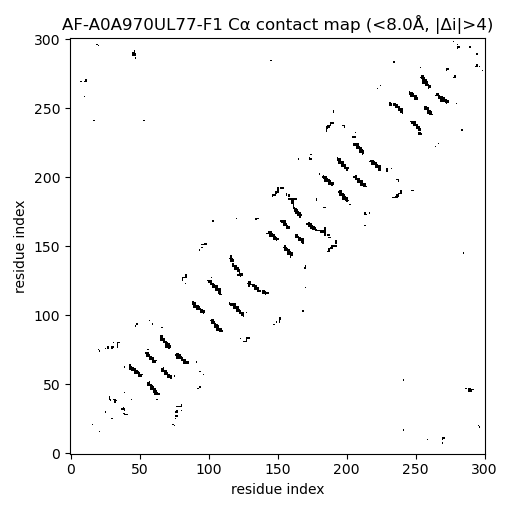4 80 SER A C 1
ATOM 622 O O . SER A 1 80 ? 5.737 -9.032 -16.315 1.00 88.44 80 SER A O 1
ATOM 624 N N . VAL A 1 81 ? 6.612 -8.121 -18.186 1.00 88.88 81 VAL A N 1
ATOM 625 C CA . VAL A 1 81 ? 7.587 -7.235 -17.546 1.00 88.88 81 VAL A CA 1
ATOM 626 C C . VAL A 1 81 ? 7.538 -5.906 -18.277 1.00 88.88 81 VAL A C 1
ATOM 628 O O . VAL A 1 81 ? 7.639 -5.877 -19.504 1.00 88.88 81 VAL A O 1
ATOM 631 N N . VAL A 1 82 ? 7.365 -4.827 -17.527 1.00 88.69 82 VAL A N 1
ATOM 632 C CA . VAL A 1 82 ? 7.281 -3.467 -18.057 1.00 88.69 82 VAL A CA 1
ATOM 633 C C . VAL A 1 82 ? 8.388 -2.641 -17.419 1.00 88.69 82 VAL A C 1
ATOM 635 O O . VAL A 1 82 ? 8.341 -2.397 -16.215 1.00 88.69 82 VAL A O 1
ATOM 638 N N . SER A 1 83 ? 9.381 -2.230 -18.211 1.00 87.50 83 SER A N 1
ATOM 639 C CA . SER A 1 83 ? 10.400 -1.273 -17.769 1.00 87.50 83 SER A CA 1
ATOM 640 C C . SER A 1 83 ? 9.794 0.125 -17.697 1.00 87.50 83 SER A C 1
ATOM 642 O O . SER A 1 83 ? 9.107 0.564 -18.620 1.00 87.50 83 SER A O 1
ATOM 644 N N . LEU A 1 84 ? 10.076 0.830 -16.610 1.00 83.94 84 LEU A N 1
ATOM 645 C CA . LEU A 1 84 ? 9.637 2.193 -16.361 1.00 83.94 84 LEU A CA 1
ATOM 646 C C . LEU A 1 84 ? 10.825 3.119 -16.605 1.00 83.94 84 LEU A C 1
ATOM 648 O O . LEU A 1 84 ? 11.891 2.951 -16.016 1.00 83.94 84 LEU A O 1
ATOM 652 N N . SER A 1 85 ? 10.667 4.091 -17.501 1.00 71.38 85 SER A N 1
ATOM 653 C CA . SER A 1 85 ? 11.727 5.064 -17.761 1.00 71.38 85 SER A CA 1
ATOM 654 C C . SER A 1 85 ? 11.866 6.005 -16.562 1.00 71.38 85 SER A C 1
ATOM 656 O O . SER A 1 85 ? 11.042 6.906 -16.387 1.00 71.38 85 SER A O 1
ATOM 658 N N . GLU A 1 86 ? 12.880 5.809 -15.722 1.00 65.94 86 GLU A N 1
ATOM 659 C CA . GLU A 1 86 ? 13.162 6.691 -14.586 1.00 65.94 86 GLU A CA 1
ATOM 660 C C . GLU A 1 86 ? 14.265 7.709 -14.875 1.00 65.94 86 GLU A C 1
ATOM 662 O O . GLU A 1 86 ? 15.170 7.464 -15.671 1.00 65.94 86 GLU A O 1
ATOM 667 N N . GLU A 1 87 ? 14.168 8.869 -14.223 1.00 64.56 87 GLU A N 1
ATOM 668 C CA . GLU A 1 87 ? 15.286 9.804 -14.104 1.00 64.56 87 GLU A CA 1
ATOM 669 C C . GLU A 1 87 ? 16.220 9.308 -12.988 1.00 64.56 87 GLU A C 1
ATOM 671 O O . GLU A 1 87 ? 15.743 8.887 -11.935 1.00 64.56 87 GLU A O 1
ATOM 676 N N . GLU A 1 88 ? 17.542 9.377 -13.192 1.00 60.66 88 GLU A N 1
ATOM 677 C CA . GLU A 1 88 ? 18.566 8.827 -12.272 1.00 60.66 88 GLU A CA 1
ATOM 678 C C . GLU A 1 88 ? 18.487 9.381 -10.831 1.00 60.66 88 GLU A C 1
ATOM 680 O O . GLU A 1 88 ? 19.038 8.805 -9.896 1.00 60.66 88 GLU A O 1
ATOM 685 N N . GLU A 1 89 ? 17.811 10.512 -10.653 1.00 59.91 89 GLU A N 1
ATOM 686 C CA . GLU A 1 89 ? 17.778 11.327 -9.440 1.00 59.91 89 GLU A CA 1
ATOM 687 C C . GLU A 1 89 ? 16.669 10.919 -8.448 1.00 59.91 89 GLU A C 1
ATOM 689 O O . GLU A 1 89 ? 16.656 11.381 -7.299 1.00 59.91 89 GLU A O 1
ATOM 694 N N . TRP A 1 90 ? 15.764 10.022 -8.848 1.00 72.12 90 TRP A N 1
ATOM 695 C CA . TRP A 1 90 ? 14.597 9.606 -8.067 1.00 72.12 90 TRP A CA 1
ATOM 696 C C . TRP A 1 90 ? 14.547 8.085 -7.902 1.00 72.12 90 TRP A C 1
ATOM 698 O O . TRP A 1 90 ? 14.583 7.358 -8.887 1.00 72.12 90 TRP A O 1
ATOM 708 N N . SER A 1 91 ? 14.426 7.599 -6.662 1.00 77.75 91 SER A N 1
ATOM 709 C CA . SER A 1 91 ? 14.262 6.167 -6.375 1.00 77.75 91 SER A CA 1
ATOM 710 C C . SER A 1 91 ? 12.794 5.809 -6.171 1.00 77.75 91 SER A C 1
ATOM 712 O O . SER A 1 91 ? 12.095 6.471 -5.399 1.00 77.75 91 SER A O 1
ATOM 714 N N . ALA A 1 92 ? 12.316 4.754 -6.834 1.00 77.06 92 ALA A N 1
ATOM 715 C CA . ALA A 1 92 ? 11.002 4.182 -6.561 1.00 77.06 92 ALA A CA 1
ATOM 716 C C . ALA A 1 92 ? 10.976 3.507 -5.184 1.00 77.06 92 ALA A C 1
ATOM 718 O O . ALA A 1 92 ? 11.693 2.537 -4.943 1.00 77.06 92 ALA A O 1
ATOM 719 N N . GLU A 1 93 ? 10.127 4.014 -4.291 1.00 75.19 93 GLU A N 1
ATOM 720 C CA . GLU A 1 93 ? 9.943 3.455 -2.945 1.00 75.19 93 GLU A CA 1
ATOM 721 C C . GLU A 1 93 ? 8.680 2.597 -2.874 1.00 75.19 93 GLU A C 1
ATOM 723 O O . GLU A 1 93 ? 8.662 1.559 -2.215 1.00 75.19 93 GLU A O 1
ATOM 728 N N . HIS A 1 94 ? 7.623 3.031 -3.567 1.00 80.69 94 HIS A N 1
ATOM 729 C CA . HIS A 1 94 ? 6.342 2.339 -3.587 1.00 80.69 94 HIS A CA 1
ATOM 730 C C . HIS A 1 94 ? 5.696 2.374 -4.967 1.00 80.69 94 HIS A C 1
ATOM 732 O O . HIS A 1 94 ? 5.824 3.367 -5.690 1.00 80.69 94 HIS A O 1
ATOM 738 N N . PHE A 1 95 ? 4.937 1.329 -5.296 1.00 84.12 95 PHE A N 1
ATOM 739 C CA . PHE A 1 95 ? 4.128 1.295 -6.514 1.00 84.12 95 PHE A CA 1
ATOM 740 C C . PHE A 1 95 ? 2.661 0.954 -6.249 1.00 84.12 95 PHE A C 1
ATOM 742 O O . PHE A 1 95 ? 2.325 0.181 -5.349 1.00 84.12 95 PHE A O 1
ATOM 749 N N . PHE A 1 96 ? 1.780 1.512 -7.078 1.00 84.62 96 PHE A N 1
ATOM 750 C CA . PHE A 1 96 ? 0.338 1.297 -7.027 1.00 84.62 96 PHE A CA 1
ATOM 751 C C . PHE A 1 96 ? -0.166 0.944 -8.429 1.00 84.62 96 PHE A C 1
ATOM 753 O O . PHE A 1 96 ? -0.243 1.822 -9.292 1.00 84.62 96 PHE A O 1
ATOM 760 N N . PRO A 1 97 ? -0.484 -0.331 -8.694 1.00 81.88 97 PRO A N 1
ATOM 761 C CA . PRO A 1 97 ? -1.113 -0.713 -9.946 1.00 81.88 97 PRO A CA 1
ATOM 762 C C . PRO A 1 97 ? -2.598 -0.343 -9.912 1.00 81.88 97 PRO A C 1
ATOM 764 O O . PRO A 1 97 ? -3.299 -0.635 -8.943 1.00 81.88 97 PRO A O 1
ATOM 767 N N . ALA A 1 98 ? -3.087 0.288 -10.971 1.00 84.75 98 ALA A N 1
ATOM 768 C CA . ALA A 1 98 ? -4.507 0.549 -11.152 1.00 84.75 98 ALA A CA 1
ATOM 769 C C . ALA A 1 98 ? -5.197 -0.564 -11.937 1.00 84.75 98 ALA A C 1
ATOM 771 O O . ALA A 1 98 ? -4.575 -1.385 -12.618 1.00 84.75 98 ALA A O 1
ATOM 772 N N . ASN A 1 99 ? -6.524 -0.582 -11.836 1.00 81.75 99 ASN A N 1
ATOM 773 C CA . ASN A 1 99 ? -7.375 -1.588 -12.464 1.00 81.75 99 ASN A CA 1
ATOM 774 C C . ASN A 1 99 ? -7.296 -1.565 -13.997 1.00 81.75 99 ASN A C 1
ATOM 776 O O . ASN A 1 99 ? -7.506 -2.592 -14.639 1.00 81.75 99 ASN A O 1
ATOM 780 N N . ASP A 1 100 ? -6.980 -0.412 -14.587 1.00 82.69 100 ASP A N 1
ATOM 781 C CA . ASP A 1 100 ? -6.770 -0.256 -16.029 1.00 82.69 100 ASP A CA 1
ATOM 782 C C . ASP A 1 100 ? -5.368 -0.689 -16.497 1.00 82.69 100 ASP A C 1
ATOM 784 O O . ASP A 1 100 ? -5.078 -0.652 -17.692 1.00 82.69 100 ASP A O 1
ATOM 788 N N . GLY A 1 101 ? -4.512 -1.138 -15.573 1.00 80.44 101 GLY A N 1
ATOM 789 C CA . GLY A 1 101 ? -3.141 -1.554 -15.844 1.00 80.44 101 GLY A CA 1
ATOM 790 C C . GLY A 1 101 ? -2.117 -0.424 -15.783 1.00 80.44 101 GLY A C 1
ATOM 791 O O . GLY A 1 101 ? -0.932 -0.718 -15.918 1.00 80.44 101 GLY A O 1
ATOM 792 N N . SER A 1 102 ? -2.532 0.828 -15.557 1.00 87.81 102 SER A N 1
ATOM 793 C CA . SER A 1 102 ? -1.594 1.918 -15.277 1.00 87.81 102 SER A CA 1
ATOM 794 C C . SER A 1 102 ? -0.851 1.687 -13.959 1.00 87.81 102 SER A C 1
ATOM 796 O O . SER A 1 102 ? -1.304 0.961 -13.067 1.00 87.81 102 SE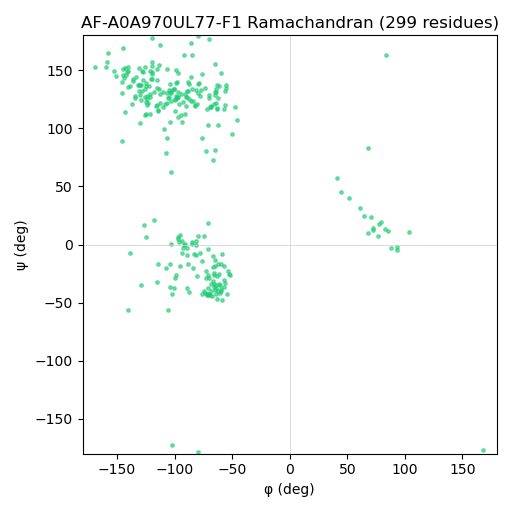R A O 1
ATOM 798 N N . ILE A 1 103 ? 0.333 2.278 -13.849 1.00 88.19 103 ILE A N 1
ATOM 799 C CA . ILE A 1 103 ? 1.221 2.140 -12.700 1.00 88.19 103 ILE A CA 1
ATOM 800 C C . ILE A 1 103 ? 1.521 3.532 -12.165 1.00 88.19 103 ILE A C 1
ATOM 802 O O . ILE A 1 103 ? 2.024 4.401 -12.875 1.00 88.19 103 ILE A O 1
ATOM 806 N N . PHE A 1 104 ? 1.265 3.725 -10.881 1.00 89.12 104 PHE A N 1
ATOM 807 C CA . PHE A 1 104 ? 1.689 4.907 -10.154 1.00 89.12 104 PHE A CA 1
ATOM 808 C C . PHE A 1 104 ? 2.915 4.564 -9.319 1.00 89.12 104 PHE A C 1
ATOM 810 O O . PHE A 1 104 ? 2.919 3.555 -8.616 1.00 89.12 104 PHE A O 1
ATOM 817 N N . LEU A 1 105 ? 3.942 5.402 -9.376 1.00 89.19 105 LEU A N 1
ATOM 818 C CA . LEU A 1 105 ? 5.120 5.286 -8.526 1.00 89.19 105 LEU A CA 1
ATOM 819 C C . LEU A 1 105 ? 5.173 6.459 -7.561 1.00 89.19 105 LEU A C 1
ATOM 821 O O . LEU A 1 105 ? 5.110 7.615 -7.982 1.00 89.19 105 LEU A O 1
ATOM 825 N N . LEU A 1 106 ? 5.344 6.161 -6.277 1.00 88.56 106 LEU A N 1
ATOM 826 C CA . LEU A 1 106 ? 5.814 7.149 -5.322 1.00 88.56 106 LEU A CA 1
ATOM 827 C C . LEU A 1 106 ? 7.335 7.067 -5.265 1.00 88.56 106 LEU A C 1
ATOM 829 O O . LEU A 1 106 ? 7.903 6.076 -4.797 1.00 88.56 106 LEU A O 1
ATOM 833 N N . VAL A 1 107 ? 7.980 8.122 -5.748 1.00 87.25 107 VAL A N 1
ATOM 834 C CA . VAL A 1 107 ? 9.434 8.222 -5.816 1.00 87.25 107 VAL A CA 1
ATOM 835 C C . VAL A 1 107 ? 9.973 9.186 -4.765 1.00 87.25 107 VAL A C 1
ATOM 837 O O . VAL A 1 107 ? 9.298 10.148 -4.388 1.00 87.25 107 VAL A O 1
ATOM 840 N N . LYS A 1 108 ? 11.206 8.954 -4.310 1.00 85.94 108 LYS A N 1
ATOM 841 C CA . LYS A 1 108 ? 11.933 9.816 -3.373 1.00 85.94 108 LYS A CA 1
ATOM 842 C C . LYS A 1 108 ? 13.142 10.460 -4.054 1.00 85.94 108 LYS A C 1
ATOM 844 O O . LYS A 1 108 ? 13.901 9.783 -4.740 1.00 85.94 108 LYS A O 1
ATOM 849 N N . ASN A 1 109 ? 13.335 11.766 -3.857 1.00 83.81 109 ASN A N 1
ATOM 850 C CA . ASN A 1 109 ? 14.481 12.485 -4.421 1.00 83.81 109 ASN A CA 1
ATOM 851 C C . ASN A 1 109 ? 15.765 12.052 -3.705 1.00 83.81 109 ASN A C 1
ATOM 853 O O . ASN A 1 109 ? 15.854 12.142 -2.478 1.00 83.81 109 ASN A O 1
ATOM 857 N N . THR A 1 110 ? 16.764 11.625 -4.472 1.00 75.69 110 THR A N 1
ATOM 858 C CA . THR A 1 110 ? 18.047 11.147 -3.942 1.00 75.69 110 THR A CA 1
ATOM 859 C C . THR A 1 110 ? 19.186 12.161 -4.091 1.00 75.69 110 THR A C 1
ATOM 861 O O . THR A 1 110 ? 20.171 12.066 -3.354 1.00 75.69 110 THR A O 1
ATOM 864 N N . GLU A 1 111 ? 19.050 13.184 -4.948 1.00 73.06 111 GLU A N 1
ATOM 865 C CA . GLU A 1 111 ? 20.084 14.209 -5.184 1.00 73.06 111 GLU A CA 1
ATOM 866 C C . GLU A 1 111 ? 20.460 14.983 -3.925 1.00 73.06 111 GLU A C 1
ATOM 868 O O . GLU A 1 111 ? 21.618 15.329 -3.687 1.00 73.06 111 GLU A O 1
ATOM 873 N N . GLN A 1 112 ? 19.460 15.270 -3.095 1.00 65.69 112 GLN A N 1
ATOM 874 C CA . GLN A 1 112 ? 19.640 16.034 -1.865 1.00 65.69 112 GLN A CA 1
ATOM 875 C C . GLN A 1 112 ? 20.202 15.176 -0.713 1.00 65.69 112 GLN A C 1
ATOM 877 O O . GLN A 1 112 ? 20.315 15.644 0.424 1.00 65.69 112 GLN A O 1
ATOM 882 N N . GLY A 1 113 ? 20.588 13.931 -1.010 1.00 59.75 113 GLY A N 1
ATOM 883 C CA . GLY A 1 113 ? 21.099 12.944 -0.072 1.00 59.75 113 GLY A CA 1
ATOM 884 C C . GLY A 1 113 ? 19.991 12.181 0.654 1.00 59.75 113 GLY A C 1
ATOM 885 O O . GLY A 1 113 ? 18.849 12.620 0.743 1.00 59.75 113 GLY A O 1
ATOM 886 N N . LEU A 1 114 ? 20.363 11.043 1.250 1.00 57.78 114 LEU A N 1
ATOM 887 C CA . LEU A 1 114 ? 19.453 10.084 1.906 1.00 57.78 114 LEU A CA 1
ATOM 888 C C . LEU A 1 114 ? 18.526 10.696 2.980 1.00 57.78 114 LEU A C 1
ATOM 890 O O . LEU A 1 114 ? 17.477 10.125 3.292 1.00 57.78 114 LEU A O 1
ATOM 894 N N . TRP A 1 115 ? 18.925 11.845 3.537 1.00 57.62 115 TRP A N 1
ATOM 895 C CA . TRP A 1 115 ? 18.237 12.568 4.610 1.00 57.62 115 TRP A CA 1
ATOM 896 C C . TRP A 1 115 ? 17.182 13.561 4.119 1.00 57.62 115 TRP A C 1
ATOM 898 O O . TRP A 1 115 ? 16.350 13.986 4.918 1.00 57.62 115 TRP A O 1
ATOM 908 N N . SER A 1 116 ? 17.200 13.939 2.838 1.00 65.25 116 SER A N 1
ATOM 909 C CA . SER A 1 116 ? 16.108 14.710 2.252 1.00 65.25 116 SER A CA 1
ATOM 910 C C . SER A 1 116 ? 14.980 13.750 1.891 1.00 65.25 116 SER A C 1
ATOM 912 O O . SER A 1 116 ? 15.168 12.783 1.157 1.00 65.25 116 SER A O 1
ATOM 914 N N . GLN A 1 117 ? 13.805 13.972 2.468 1.00 75.19 117 GLN A N 1
ATOM 915 C CA . GLN A 1 117 ? 12.598 13.207 2.173 1.00 75.19 117 GLN A CA 1
ATOM 916 C C . GLN A 1 117 ? 11.675 14.109 1.368 1.00 75.19 117 GLN A C 1
ATOM 918 O O . GLN A 1 117 ? 10.774 14.717 1.932 1.00 75.19 117 GLN A O 1
ATOM 923 N N . ARG A 1 118 ? 11.956 14.254 0.072 1.00 87.38 118 ARG A N 1
ATOM 924 C CA . ARG A 1 118 ? 11.036 14.879 -0.883 1.00 87.38 118 ARG A CA 1
ATOM 925 C C . ARG A 1 118 ? 10.454 13.784 -1.750 1.00 87.38 118 ARG A C 1
ATOM 927 O O . ARG A 1 118 ? 11.212 12.970 -2.278 1.00 87.38 118 ARG A O 1
ATOM 934 N N . TYR A 1 119 ? 9.136 13.777 -1.882 1.00 89.00 119 TYR A N 1
ATOM 935 C CA . TYR A 1 119 ? 8.423 12.748 -2.628 1.00 89.00 119 TYR A CA 1
ATOM 936 C C . TYR A 1 119 ? 7.734 13.339 -3.845 1.00 89.00 119 TYR A C 1
ATOM 938 O O . TYR A 1 119 ? 7.304 14.496 -3.834 1.00 89.00 119 TYR A O 1
ATOM 946 N N . ALA A 1 120 ? 7.586 12.520 -4.875 1.00 90.12 120 ALA A N 1
ATOM 947 C CA . ALA A 1 120 ? 6.760 12.848 -6.016 1.00 90.12 120 ALA A CA 1
ATOM 948 C C . ALA A 1 120 ? 5.984 11.627 -6.503 1.00 90.12 120 ALA A C 1
ATOM 950 O O . ALA A 1 120 ? 6.442 10.492 -6.380 1.00 90.12 120 ALA A O 1
ATOM 951 N N . LEU A 1 121 ? 4.800 11.877 -7.053 1.00 91.31 121 LEU A N 1
ATOM 952 C CA . LEU A 1 121 ? 3.989 10.869 -7.715 1.00 91.31 121 LEU A CA 1
ATOM 953 C C . LEU A 1 121 ? 4.284 10.901 -9.213 1.00 91.31 121 LEU A C 1
ATOM 955 O O . LEU A 1 121 ? 4.229 11.965 -9.834 1.00 91.31 121 LEU A O 1
ATOM 959 N N . ARG A 1 122 ? 4.566 9.737 -9.791 1.00 90.31 122 ARG A N 1
ATOM 960 C CA . ARG A 1 122 ? 4.735 9.538 -11.233 1.00 90.31 122 ARG A CA 1
ATOM 961 C C . ARG A 1 122 ? 3.697 8.545 -11.733 1.00 90.31 122 ARG A C 1
ATOM 963 O O . ARG A 1 122 ? 3.287 7.654 -10.993 1.00 90.31 122 ARG A O 1
ATOM 970 N N . HIS A 1 123 ? 3.261 8.715 -12.974 1.00 90.19 123 HIS A N 1
ATOM 971 C CA . HIS A 1 123 ? 2.189 7.927 -13.576 1.00 90.19 123 HIS A CA 1
ATOM 972 C C . HIS A 1 123 ? 2.636 7.380 -14.929 1.00 90.19 123 HIS A C 1
ATOM 974 O O . HIS A 1 123 ? 3.013 8.140 -15.825 1.00 90.19 123 HIS A O 1
ATOM 980 N N . PHE A 1 124 ? 2.549 6.064 -15.064 1.00 89.44 124 PHE A N 1
ATOM 981 C CA . PHE A 1 124 ? 2.903 5.298 -16.246 1.00 89.44 124 PHE A CA 1
ATOM 982 C C . PHE A 1 124 ? 1.675 4.556 -16.765 1.00 89.44 124 PHE A C 1
ATOM 984 O O . PHE A 1 124 ? 0.873 4.052 -15.980 1.00 89.44 124 PHE A O 1
ATOM 991 N N . ASP A 1 125 ? 1.530 4.471 -18.083 1.00 88.56 125 ASP A N 1
ATOM 992 C CA . ASP A 1 125 ? 0.534 3.591 -18.693 1.00 88.56 125 ASP A CA 1
ATOM 993 C C . ASP A 1 125 ? 0.903 2.106 -18.537 1.00 88.56 125 ASP A C 1
ATOM 995 O O . ASP A 1 125 ? 1.968 1.745 -18.029 1.00 88.56 125 ASP A O 1
ATOM 999 N N . SER A 1 126 ? 0.015 1.227 -19.001 1.00 86.44 126 SER A N 1
ATOM 1000 C CA . SER A 1 126 ? 0.230 -0.224 -18.984 1.00 86.44 126 SER A CA 1
ATOM 1001 C C . SER A 1 126 ? 1.430 -0.692 -19.813 1.00 86.44 126 SER A C 1
ATOM 1003 O O . SER A 1 126 ? 1.880 -1.823 -19.639 1.00 86.44 126 SER A O 1
ATOM 1005 N N . ASP A 1 127 ? 1.932 0.154 -20.717 1.00 85.56 127 ASP A N 1
ATOM 1006 C CA . ASP A 1 127 ? 3.092 -0.117 -21.568 1.00 85.56 127 ASP A CA 1
ATOM 1007 C C . ASP A 1 127 ? 4.391 0.473 -20.978 1.00 85.56 127 ASP A C 1
ATOM 1009 O O . ASP A 1 127 ? 5.451 0.364 -21.599 1.00 85.56 127 ASP A O 1
ATOM 1013 N N . GLY A 1 128 ? 4.331 1.099 -19.795 1.00 84.94 128 GLY A N 1
ATOM 1014 C CA . GLY A 1 128 ? 5.482 1.672 -19.093 1.00 84.94 128 GLY A CA 1
ATOM 1015 C C . GLY A 1 128 ? 5.882 3.069 -19.554 1.00 84.94 128 GLY A C 1
ATOM 1016 O O . GLY A 1 128 ? 6.969 3.542 -19.218 1.00 84.94 128 GLY A O 1
ATOM 1017 N N . ARG A 1 129 ? 5.034 3.755 -20.327 1.00 87.25 129 ARG A N 1
ATOM 1018 C CA . ARG A 1 129 ? 5.295 5.127 -20.775 1.00 87.25 129 ARG A CA 1
ATOM 1019 C C . ARG A 1 129 ? 4.746 6.120 -19.772 1.00 87.25 129 ARG A C 1
ATOM 1021 O O . ARG A 1 129 ? 3.589 6.047 -19.368 1.00 87.25 129 ARG A O 1
ATOM 1028 N N . GLU A 1 130 ? 5.568 7.095 -19.416 1.00 87.25 130 GLU A N 1
ATOM 1029 C CA . GLU A 1 130 ? 5.155 8.149 -18.501 1.00 87.25 130 GLU A CA 1
ATOM 1030 C C . GLU A 1 130 ? 4.127 9.089 -19.151 1.00 87.25 130 GLU A C 1
ATOM 1032 O O . GLU A 1 130 ? 4.341 9.643 -20.232 1.00 87.25 130 GLU A O 1
ATOM 1037 N N . HIS A 1 131 ? 3.009 9.305 -18.458 1.00 78.19 131 HIS A N 1
ATOM 1038 C CA . HIS A 1 131 ? 1.889 10.119 -18.932 1.00 78.19 131 HIS A CA 1
ATOM 1039 C C . HIS A 1 131 ? 2.079 11.632 -18.749 1.00 78.19 131 HIS A C 1
ATOM 1041 O O . HIS A 1 131 ? 1.200 12.390 -19.159 1.00 78.19 131 HIS A O 1
ATOM 1047 N N . SER A 1 132 ? 3.246 12.065 -18.254 1.00 58.12 132 SER A N 1
ATOM 1048 C CA . SER A 1 132 ? 3.855 13.402 -18.419 1.00 58.12 132 SER A CA 1
ATOM 1049 C C . SER A 1 132 ? 3.826 14.432 -17.284 1.00 58.12 132 SER A C 1
ATOM 1051 O O . SER A 1 132 ? 4.278 15.550 -17.520 1.00 58.12 132 SER A O 1
ATOM 1053 N N . THR A 1 133 ? 3.454 14.109 -16.044 1.00 68.56 133 THR A N 1
ATOM 1054 C CA . THR A 1 133 ? 3.769 15.031 -14.933 1.00 68.56 133 THR A CA 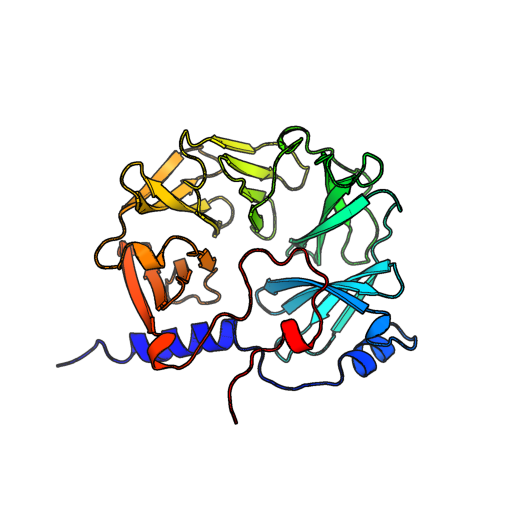1
ATOM 1055 C C . THR A 1 133 ? 4.130 14.303 -13.656 1.00 68.56 133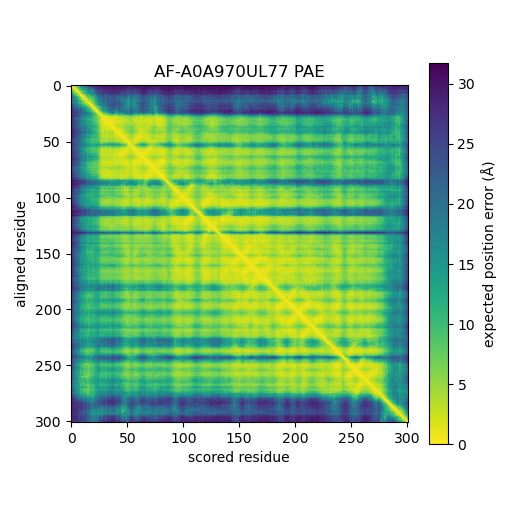 THR A C 1
ATOM 1057 O O . THR A 1 133 ? 3.280 13.677 -13.028 1.00 68.56 133 THR A O 1
ATOM 1060 N N . GLN A 1 134 ? 5.386 14.469 -13.249 1.00 82.88 134 GLN A N 1
ATOM 1061 C CA . GLN A 1 134 ? 5.797 14.285 -11.870 1.00 82.88 134 GLN A CA 1
ATOM 1062 C C . GLN A 1 134 ? 5.077 15.323 -10.999 1.00 82.88 134 GLN A C 1
ATOM 1064 O O . GLN A 1 134 ? 5.299 16.528 -11.149 1.00 82.88 134 GLN A O 1
ATOM 1069 N N . THR A 1 135 ? 4.229 14.865 -10.081 1.00 90.12 135 THR A N 1
ATOM 1070 C CA . THR A 1 135 ? 3.555 15.735 -9.111 1.00 90.12 135 THR A CA 1
ATOM 1071 C C . THR A 1 135 ? 4.331 15.717 -7.803 1.00 90.12 135 THR A C 1
ATOM 1073 O O . THR A 1 135 ? 4.331 14.714 -7.090 1.00 90.12 135 THR A O 1
ATOM 1076 N N . GLU A 1 136 ? 4.990 16.826 -7.461 1.00 90.69 136 GLU A N 1
ATOM 1077 C CA . GLU A 1 136 ? 5.656 16.951 -6.162 1.00 90.69 136 GLU A CA 1
ATOM 1078 C C . GLU A 1 136 ? 4.644 16.902 -5.011 1.00 90.69 136 GLU A C 1
ATOM 1080 O O . GLU A 1 136 ? 3.654 17.637 -4.974 1.00 90.69 136 GLU A O 1
ATOM 1085 N N . MET A 1 137 ? 4.939 16.073 -4.017 1.00 91.31 137 MET A N 1
ATOM 1086 C CA . MET A 1 137 ? 4.078 15.829 -2.868 1.00 91.31 137 MET A CA 1
ATOM 1087 C C . MET A 1 137 ? 4.592 16.565 -1.634 1.00 91.31 137 MET A C 1
ATOM 1089 O O . MET A 1 137 ? 4.913 15.953 -0.621 1.00 91.31 137 MET A O 1
ATOM 1093 N N . SER A 1 138 ? 4.623 17.898 -1.700 1.00 90.12 138 SER A N 1
ATOM 1094 C CA . SER A 1 138 ? 5.171 18.766 -0.635 1.00 90.12 138 SER A CA 1
ATOM 1095 C C . SER A 1 138 ? 4.606 18.515 0.774 1.00 90.12 138 SER A C 1
ATOM 1097 O O . SER A 1 138 ? 5.263 18.776 1.777 1.00 90.12 138 SER A O 1
ATOM 1099 N N . VAL A 1 139 ? 3.388 17.973 0.885 1.00 91.38 139 VAL A N 1
ATOM 1100 C CA . VAL A 1 139 ? 2.768 17.598 2.171 1.00 91.38 139 VAL A CA 1
ATOM 1101 C C . VAL A 1 139 ? 3.524 16.454 2.870 1.00 91.38 139 VAL A C 1
ATOM 1103 O O . VAL A 1 139 ? 3.442 16.331 4.094 1.00 91.38 139 VAL A O 1
ATOM 1106 N N . LEU A 1 140 ? 4.253 15.639 2.104 1.00 90.38 140 LEU A N 1
ATOM 1107 C CA . LEU A 1 140 ? 5.094 14.540 2.574 1.00 90.38 140 LEU A CA 1
ATOM 1108 C C . LEU A 1 140 ? 6.547 14.970 2.832 1.00 90.38 140 LEU A C 1
ATOM 1110 O O . LEU A 1 140 ? 7.348 14.143 3.263 1.00 90.38 140 LEU A O 1
ATOM 1114 N N . ASP A 1 141 ? 6.904 16.237 2.602 1.00 89.00 141 ASP A N 1
ATOM 1115 C CA . ASP A 1 141 ? 8.285 16.682 2.771 1.00 89.00 141 ASP A CA 1
ATOM 1116 C C . ASP A 1 141 ? 8.749 16.519 4.229 1.00 89.00 141 ASP A C 1
ATOM 1118 O O . ASP A 1 141 ? 8.113 16.997 5.176 1.00 89.00 141 ASP A O 1
ATOM 1122 N N . GLY A 1 142 ? 9.875 15.826 4.414 1.00 84.56 142 GLY A N 1
ATOM 1123 C CA . GLY A 1 142 ? 10.426 15.502 5.733 1.00 84.56 142 GLY A CA 1
ATOM 1124 C C . GLY A 1 142 ? 9.641 14.434 6.502 1.00 84.56 142 GLY A C 1
ATOM 1125 O O . GLY A 1 142 ? 9.822 14.322 7.717 1.00 84.56 142 GLY A O 1
ATOM 1126 N N . LYS A 1 143 ? 8.738 13.701 5.834 1.00 86.44 143 LYS A N 1
ATOM 1127 C CA . LYS A 1 143 ? 7.947 12.624 6.436 1.00 86.44 143 LYS A CA 1
ATOM 1128 C C . LYS A 1 143 ? 8.526 11.253 6.109 1.00 86.44 143 LYS A C 1
ATOM 1130 O O . LYS A 1 143 ? 8.803 10.918 4.956 1.00 86.44 143 LYS A O 1
ATOM 1135 N N . GLU A 1 144 ? 8.617 10.422 7.138 1.00 84.38 144 GLU A N 1
ATOM 1136 C CA . GLU A 1 144 ? 8.852 8.995 6.974 1.00 84.38 144 GLU A CA 1
ATOM 1137 C C . GLU A 1 144 ? 7.519 8.295 6.709 1.00 84.38 144 GLU A C 1
ATOM 1139 O O . GLU A 1 144 ? 6.560 8.431 7.479 1.00 84.38 144 GLU A O 1
ATOM 1144 N N . ILE A 1 145 ? 7.456 7.581 5.590 1.00 84.81 145 ILE A N 1
ATOM 1145 C CA . ILE A 1 145 ? 6.284 6.811 5.197 1.00 84.81 145 ILE A CA 1
ATOM 1146 C C . ILE A 1 145 ? 6.362 5.443 5.867 1.00 84.81 145 ILE A C 1
ATOM 1148 O O . ILE A 1 145 ? 7.339 4.720 5.711 1.00 84.81 145 ILE A O 1
ATOM 1152 N N . GLN A 1 146 ? 5.319 5.102 6.619 1.00 79.06 146 GLN A N 1
ATOM 1153 C CA . GLN A 1 146 ? 5.195 3.828 7.329 1.00 79.06 146 GLN A CA 1
ATOM 1154 C C . GLN A 1 146 ? 4.330 2.821 6.574 1.00 79.06 146 GLN A C 1
ATOM 1156 O O . GLN A 1 146 ? 4.475 1.616 6.754 1.00 79.06 146 GLN A O 1
ATOM 1161 N N . GLY A 1 147 ? 3.410 3.299 5.739 1.00 79.25 147 GLY A N 1
ATOM 1162 C CA . GLY A 1 147 ? 2.547 2.428 4.958 1.00 79.25 147 GLY A CA 1
ATOM 1163 C C . GLY A 1 147 ? 1.769 3.187 3.901 1.00 79.25 147 GLY A C 1
ATOM 1164 O O . GLY A 1 147 ? 1.487 4.376 4.059 1.00 79.25 147 GLY A O 1
ATOM 1165 N N . ILE A 1 148 ? 1.415 2.486 2.826 1.00 84.56 148 ILE A N 1
ATOM 1166 C CA . ILE A 1 148 ? 0.582 3.027 1.757 1.00 84.56 148 ILE A CA 1
ATOM 1167 C C . ILE A 1 148 ? -0.436 1.985 1.309 1.00 84.56 148 ILE A C 1
ATOM 1169 O O . ILE A 1 148 ? -0.083 0.824 1.087 1.00 84.56 148 ILE A O 1
ATOM 1173 N N . ASP A 1 149 ? -1.675 2.423 1.107 1.00 86.94 149 ASP A N 1
ATOM 1174 C CA . ASP A 1 149 ? -2.699 1.632 0.425 1.00 86.94 149 ASP A CA 1
ATOM 1175 C C . ASP A 1 149 ? -3.310 2.400 -0.749 1.00 86.94 149 ASP A C 1
ATOM 1177 O O . ASP A 1 149 ? -3.332 3.630 -0.750 1.00 86.94 149 ASP A O 1
ATOM 1181 N N . PHE A 1 150 ? -3.804 1.671 -1.748 1.00 85.69 150 PHE A N 1
ATOM 1182 C CA . PHE A 1 150 ? -4.419 2.223 -2.954 1.00 85.69 150 PHE A CA 1
ATOM 1183 C C . PHE A 1 150 ? -5.755 1.532 -3.219 1.00 85.69 150 PHE A C 1
ATOM 1185 O O . PHE A 1 150 ? -5.871 0.312 -3.093 1.00 85.69 150 PHE A O 1
ATOM 1192 N N . ASN A 1 151 ? -6.784 2.294 -3.588 1.00 84.50 151 ASN A N 1
ATOM 1193 C CA . ASN A 1 151 ? -8.099 1.718 -3.868 1.00 84.50 151 ASN A CA 1
ATOM 1194 C C . ASN A 1 151 ? -8.197 1.048 -5.255 1.00 84.50 151 ASN A C 1
ATOM 1196 O O . ASN A 1 151 ? -9.195 0.387 -5.518 1.00 84.50 151 ASN A O 1
ATOM 1200 N N . GLY A 1 152 ? -7.173 1.178 -6.108 1.00 80.94 152 GLY A N 1
ATOM 1201 C CA . GLY A 1 152 ? -7.122 0.578 -7.448 1.00 80.94 152 GLY A CA 1
ATOM 1202 C C . GLY A 1 152 ? -7.615 1.494 -8.571 1.00 80.94 152 GLY A C 1
ATOM 1203 O O . GLY A 1 152 ? -7.527 1.121 -9.738 1.00 80.94 152 GLY A O 1
ATOM 1204 N N . GLU A 1 153 ? -8.122 2.686 -8.250 1.00 84.00 153 GLU A N 1
ATOM 1205 C CA . GLU A 1 153 ? -8.747 3.566 -9.244 1.00 84.00 153 GLU A CA 1
ATOM 1206 C C . GLU A 1 153 ? -8.405 5.045 -9.046 1.00 84.00 153 GLU A C 1
ATOM 1208 O O . GLU A 1 153 ? -7.910 5.698 -9.962 1.00 84.00 153 GLU A O 1
ATOM 1213 N N . ARG A 1 154 ? -8.678 5.598 -7.859 1.00 86.75 154 ARG A N 1
ATOM 1214 C CA . ARG A 1 154 ? -8.742 7.053 -7.662 1.00 86.75 154 ARG A CA 1
ATOM 1215 C C . ARG A 1 154 ? -7.926 7.582 -6.501 1.00 86.75 154 ARG A C 1
ATOM 1217 O O . ARG A 1 154 ? -7.430 8.696 -6.607 1.00 86.75 154 ARG A O 1
ATOM 1224 N N . TYR A 1 155 ? -7.820 6.845 -5.402 1.00 91.19 155 TYR A N 1
ATOM 1225 C CA 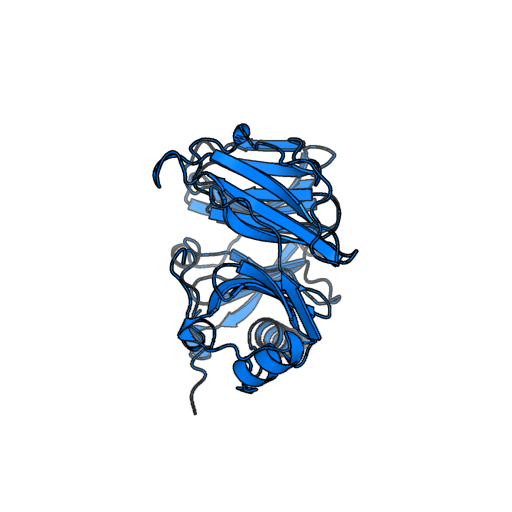. TYR A 1 155 ? -7.251 7.369 -4.165 1.00 91.19 155 TYR A CA 1
ATOM 1226 C C . TYR A 1 155 ? -6.189 6.442 -3.607 1.00 91.19 155 TYR A C 1
ATOM 1228 O O . TYR A 1 155 ? -6.406 5.233 -3.513 1.00 91.19 155 TYR A O 1
ATOM 1236 N N . PHE A 1 156 ? -5.087 7.031 -3.153 1.00 91.19 156 PHE A N 1
ATOM 1237 C CA . PHE A 1 156 ? -4.093 6.354 -2.331 1.00 91.19 156 PHE A CA 1
ATOM 1238 C C . PHE A 1 156 ? -3.931 7.072 -0.995 1.00 91.19 156 PHE A C 1
ATOM 1240 O O . PHE A 1 156 ? -4.124 8.283 -0.874 1.00 91.19 156 PHE A O 1
ATOM 1247 N N . SER A 1 157 ? -3.596 6.307 0.033 1.00 91.44 157 SER A N 1
ATOM 1248 C CA . SER A 1 157 ? -3.448 6.789 1.396 1.00 91.44 157 SER A CA 1
ATOM 1249 C C . SER A 1 157 ? -2.047 6.517 1.897 1.00 91.44 157 SER A C 1
ATOM 1251 O O . SER A 1 157 ? -1.622 5.370 1.886 1.00 91.44 157 SER A O 1
ATOM 1253 N N . VAL A 1 158 ? -1.377 7.548 2.393 1.00 91.25 158 VAL A N 1
ATOM 1254 C CA . VAL A 1 158 ? -0.060 7.493 3.016 1.00 91.25 158 VAL A CA 1
ATOM 1255 C C . VAL A 1 158 ? -0.219 7.592 4.528 1.00 91.25 158 VAL A C 1
ATOM 1257 O O . VAL A 1 158 ? -0.895 8.488 5.047 1.00 91.25 158 VAL A O 1
ATOM 1260 N N . LEU A 1 159 ? 0.422 6.669 5.230 1.00 89.38 159 LEU A N 1
ATOM 1261 C CA . LEU A 1 159 ? 0.545 6.658 6.675 1.00 89.38 159 LEU A CA 1
ATOM 1262 C C . LEU A 1 159 ? 1.949 7.100 7.074 1.00 89.38 159 LEU A C 1
ATOM 1264 O O . LEU A 1 159 ? 2.941 6.590 6.556 1.00 89.38 159 LEU A O 1
ATOM 1268 N N . THR A 1 160 ? 2.020 8.029 8.014 1.00 87.00 160 THR A N 1
ATOM 1269 C CA . THR A 1 160 ? 3.254 8.445 8.681 1.00 87.00 160 THR A CA 1
ATOM 1270 C C . THR A 1 160 ? 3.130 8.175 10.177 1.00 87.00 160 THR A C 1
ATOM 1272 O O . THR A 1 160 ? 2.071 7.776 10.666 1.00 87.00 160 THR A O 1
ATOM 1275 N N . ASP A 1 161 ? 4.192 8.463 10.926 1.00 81.88 161 ASP A N 1
ATOM 1276 C CA . ASP A 1 161 ? 4.221 8.345 12.386 1.00 81.88 161 ASP A CA 1
ATOM 1277 C C . ASP A 1 161 ? 3.064 9.060 13.106 1.00 81.88 161 ASP A C 1
ATOM 1279 O O . ASP A 1 161 ? 2.687 8.694 14.216 1.00 81.88 161 ASP A O 1
ATOM 1283 N N . SER A 1 162 ? 2.499 10.100 12.508 1.00 82.50 162 SER A N 1
ATOM 1284 C CA . SER A 1 162 ? 1.561 11.004 13.167 1.00 82.50 162 SER A CA 1
ATOM 1285 C C . SER A 1 162 ? 0.390 11.397 12.281 1.00 82.50 162 SER A C 1
ATOM 1287 O O . SER A 1 162 ? -0.548 12.035 12.763 1.00 82.50 162 SER A O 1
ATOM 1289 N N . GLU A 1 163 ? 0.401 11.035 11.000 1.00 90.38 163 GLU A N 1
ATOM 1290 C CA . GLU A 1 163 ? -0.575 11.512 10.031 1.00 90.38 163 GLU A CA 1
ATOM 1291 C C . GLU A 1 163 ? -1.073 10.382 9.140 1.00 90.38 163 GLU A C 1
ATOM 1293 O O . GLU A 1 163 ? -0.325 9.528 8.678 1.00 90.38 163 GLU A O 1
ATOM 1298 N N . MET A 1 164 ? -2.367 10.432 8.864 1.00 91.25 164 MET A N 1
ATOM 1299 C CA . MET A 1 164 ? -2.972 9.754 7.732 1.00 91.25 164 MET A CA 1
ATOM 1300 C C . MET A 1 164 ? -3.275 10.820 6.685 1.00 91.25 164 MET A C 1
ATOM 1302 O O . MET A 1 164 ? -3.949 11.815 6.982 1.00 91.25 164 MET A O 1
ATOM 1306 N N . ILE A 1 165 ? -2.801 10.598 5.466 1.00 93.75 165 ILE A N 1
ATOM 1307 C CA . ILE A 1 165 ? -2.924 11.540 4.360 1.00 93.75 165 ILE A CA 1
ATOM 1308 C C . ILE A 1 165 ? -3.480 10.786 3.156 1.00 93.75 165 ILE A C 1
ATOM 1310 O O . ILE A 1 165 ? -2.971 9.729 2.814 1.00 93.75 165 ILE A O 1
ATOM 1314 N N . ILE A 1 166 ? -4.533 11.294 2.526 1.00 93.38 166 ILE A N 1
ATOM 1315 C CA . ILE A 1 166 ? -5.150 10.686 1.343 1.00 93.38 166 ILE A CA 1
ATOM 1316 C C . ILE A 1 166 ? -5.030 11.661 0.186 1.00 93.38 166 ILE A C 1
ATOM 1318 O O . ILE A 1 166 ? -5.387 12.835 0.321 1.00 93.38 166 ILE A O 1
ATOM 1322 N N . PHE A 1 167 ? -4.558 11.147 -0.940 1.00 93.31 167 PHE A N 1
ATOM 1323 C CA . PHE A 1 167 ? -4.406 11.857 -2.198 1.00 93.31 167 PHE A CA 1
ATOM 1324 C C . PHE A 1 167 ? -5.257 11.185 -3.270 1.00 93.31 167 PHE A C 1
ATOM 1326 O O . PHE A 1 167 ? -5.590 10.002 -3.152 1.00 93.31 167 PHE A O 1
ATOM 1333 N N . ASP A 1 168 ? -5.607 11.929 -4.312 1.00 91.94 168 ASP A N 1
ATOM 1334 C CA . ASP A 1 168 ? -6.071 11.321 -5.554 1.00 91.94 168 ASP A CA 1
ATOM 1335 C C . ASP A 1 168 ? -4.901 10.955 -6.482 1.00 91.94 168 ASP A C 1
ATOM 1337 O O . ASP A 1 168 ? -3.746 11.284 -6.212 1.00 91.94 168 ASP A O 1
ATOM 1341 N N . THR A 1 169 ? -5.187 10.267 -7.586 1.00 89.56 169 THR A N 1
ATOM 1342 C CA . THR A 1 169 ? -4.190 9.853 -8.589 1.00 89.56 169 THR A CA 1
ATOM 1343 C C . THR A 1 169 ? -3.551 11.010 -9.362 1.00 89.56 169 THR A C 1
ATOM 1345 O O . THR A 1 169 ? -2.552 10.793 -10.044 1.00 89.56 169 THR A O 1
ATOM 1348 N N . ALA A 1 170 ? -4.059 12.243 -9.237 1.00 89.88 170 ALA A N 1
ATOM 1349 C CA . ALA A 1 170 ? -3.371 13.439 -9.725 1.00 89.88 170 ALA A CA 1
ATOM 1350 C C . ALA A 1 170 ? -2.313 13.955 -8.726 1.00 89.88 170 ALA A C 1
ATOM 1352 O O . ALA A 1 170 ? -1.521 14.837 -9.061 1.00 89.88 170 ALA A O 1
ATOM 1353 N N . GLY A 1 171 ? -2.272 13.389 -7.514 1.00 89.69 171 GLY A N 1
ATOM 1354 C CA . GLY A 1 171 ? -1.419 13.820 -6.409 1.00 89.69 171 GLY A CA 1
ATOM 1355 C C . GLY A 1 171 ? -2.031 14.951 -5.578 1.00 89.69 171 GLY A C 1
ATOM 1356 O O . GLY A 1 171 ? -1.335 15.545 -4.752 1.00 89.69 171 GLY A O 1
ATOM 1357 N N . GLU A 1 172 ? -3.318 15.267 -5.760 1.00 91.38 172 GLU A N 1
ATOM 1358 C CA . GLU A 1 172 ? -3.992 16.326 -5.011 1.00 91.38 172 GLU A CA 1
ATOM 1359 C C . GLU A 1 172 ? -4.442 15.829 -3.635 1.00 91.38 172 GLU A C 1
ATOM 1361 O O . GLU A 1 172 ? -5.062 14.771 -3.496 1.00 91.38 172 GLU A O 1
ATOM 1366 N N . LEU A 1 173 ? -4.160 16.620 -2.595 1.00 93.31 173 LEU A N 1
ATOM 1367 C CA . LEU A 1 173 ? -4.549 16.310 -1.221 1.00 93.31 173 LEU A CA 1
ATOM 1368 C C . LEU A 1 173 ? -6.076 16.320 -1.060 1.00 93.31 173 LEU A C 1
ATOM 1370 O O . LEU A 1 173 ? -6.713 17.360 -1.211 1.00 93.31 173 LEU A O 1
ATOM 1374 N N . GLN A 1 174 ? -6.637 15.190 -0.635 1.00 92.75 174 GLN A N 1
ATOM 1375 C CA . GLN A 1 174 ? -8.071 15.026 -0.376 1.00 92.75 174 GLN A CA 1
ATOM 1376 C C . GLN A 1 174 ? -8.388 15.083 1.114 1.00 92.75 174 GLN A C 1
ATOM 1378 O O . GLN A 1 174 ? -9.357 15.710 1.537 1.00 92.75 174 GLN A O 1
ATOM 1383 N N . LEU A 1 175 ? -7.560 14.422 1.926 1.00 91.19 175 LEU A N 1
ATOM 1384 C CA . LEU A 1 175 ? -7.773 14.328 3.362 1.00 91.19 175 LEU A CA 1
ATOM 1385 C C . LEU A 1 175 ? -6.450 14.312 4.113 1.00 91.19 175 LEU A C 1
ATOM 1387 O O . LEU A 1 175 ? -5.517 13.613 3.732 1.00 91.19 175 LEU A O 1
ATOM 1391 N N . LYS A 1 176 ? -6.398 15.019 5.240 1.00 92.38 176 LYS A N 1
ATOM 1392 C CA . LYS A 1 176 ? -5.281 14.950 6.180 1.00 92.38 176 LYS A CA 1
ATOM 1393 C C . LYS A 1 176 ? -5.804 14.907 7.606 1.00 92.38 176 LYS A C 1
ATOM 1395 O O . LYS A 1 176 ? -6.478 15.833 8.045 1.00 92.38 176 LYS A O 1
ATOM 1400 N N . ASN A 1 177 ? -5.461 13.855 8.341 1.00 88.50 177 ASN A N 1
ATOM 1401 C CA . ASN A 1 177 ? -5.756 13.742 9.765 1.00 88.50 177 ASN A CA 1
ATOM 1402 C C . ASN A 1 177 ? -4.473 13.496 10.545 1.00 88.50 177 ASN A C 1
ATOM 1404 O O . ASN A 1 177 ? -3.819 12.470 10.372 1.00 88.50 177 ASN A O 1
ATOM 1408 N N . SER A 1 178 ? -4.159 14.411 11.455 1.00 88.62 178 SER A N 1
ATOM 1409 C CA . SER A 1 178 ? -3.023 14.277 12.362 1.00 88.62 178 SER A CA 1
ATOM 1410 C C . SER A 1 178 ? -3.491 13.740 13.713 1.00 88.62 178 SER A C 1
ATOM 1412 O O . SER A 1 178 ? -4.537 14.140 14.229 1.00 88.62 178 SER A O 1
ATOM 1414 N N . SER A 1 179 ? -2.708 12.848 14.304 1.00 82.56 179 SER A N 1
ATOM 1415 C CA . SER A 1 179 ? -2.861 12.430 15.690 1.00 82.56 179 SER A CA 1
ATOM 1416 C C . SER A 1 179 ? -1.862 13.185 16.570 1.00 82.56 179 SER A C 1
ATOM 1418 O O . SER A 1 179 ? -0.698 13.321 16.201 1.00 82.56 179 SER A O 1
ATOM 1420 N N . PRO A 1 180 ? -2.264 13.643 17.770 1.00 69.69 180 PRO A N 1
ATOM 1421 C CA . PRO A 1 180 ? -1.332 14.218 18.739 1.00 69.69 180 PRO A CA 1
ATOM 1422 C C . PRO A 1 180 ? -0.399 13.172 19.373 1.00 69.69 180 PRO A C 1
ATOM 1424 O O . PRO A 1 180 ? 0.438 13.524 20.201 1.00 69.69 180 PRO A O 1
ATOM 1427 N N . LEU A 1 181 ? -0.586 11.891 19.056 1.00 76.44 181 LEU A N 1
ATOM 1428 C CA . LEU A 1 181 ? 0.223 10.789 19.547 1.00 76.44 181 LEU A CA 1
ATOM 1429 C C . LEU A 1 181 ? 0.986 10.153 18.382 1.00 76.44 181 LEU A C 1
ATOM 1431 O O . LEU A 1 181 ? 0.339 9.574 17.505 1.00 76.44 181 LEU A O 1
ATOM 1435 N N . PRO A 1 182 ? 2.328 10.218 18.386 1.00 71.94 182 PRO A N 1
ATOM 1436 C CA . PRO A 1 182 ? 3.142 9.424 17.477 1.00 71.94 182 PRO A CA 1
ATOM 1437 C C . PRO A 1 182 ? 2.807 7.931 17.615 1.00 71.94 182 PRO A C 1
ATOM 1439 O O . PRO A 1 182 ? 2.605 7.440 18.728 1.00 71.94 182 PRO A O 1
ATOM 1442 N N . GLY A 1 183 ? 2.708 7.225 16.493 1.00 72.44 183 GLY A N 1
ATOM 1443 C CA . GLY A 1 183 ? 2.314 5.820 16.399 1.00 72.44 183 GLY A CA 1
ATOM 1444 C C . GLY A 1 183 ? 0.829 5.557 16.667 1.00 72.44 183 GLY A C 1
ATOM 1445 O O . GLY A 1 183 ? 0.434 4.415 16.891 1.00 72.44 183 GLY A O 1
ATOM 1446 N N . ALA A 1 184 ? -0.024 6.585 16.701 1.00 81.44 184 ALA A N 1
ATOM 1447 C CA . ALA A 1 184 ? -1.453 6.364 16.919 1.00 81.44 184 ALA A CA 1
ATOM 1448 C C . ALA A 1 184 ? -2.139 5.690 15.739 1.00 81.44 184 ALA A C 1
ATOM 1450 O O . ALA A 1 184 ? -3.142 5.022 15.951 1.00 81.44 184 ALA A O 1
ATOM 1451 N N . TYR A 1 185 ? -1.656 5.879 14.518 1.00 85.50 185 TYR A N 1
ATOM 1452 C CA . TYR A 1 185 ? -2.146 5.141 13.365 1.00 85.50 185 TYR A CA 1
ATOM 1453 C C . TYR A 1 185 ? -1.168 4.009 13.086 1.00 85.50 185 TYR A C 1
ATOM 1455 O O . TYR A 1 185 ? 0.025 4.250 12.965 1.00 85.50 185 TYR A O 1
ATOM 1463 N N . GLN A 1 186 ? -1.679 2.784 13.049 1.00 84.94 186 GLN A N 1
ATOM 1464 C CA . GLN A 1 186 ? -0.871 1.573 12.888 1.00 84.94 186 GLN A CA 1
ATOM 1465 C C . GLN A 1 186 ? -0.979 1.022 11.472 1.00 84.94 186 GLN A C 1
ATOM 1467 O O . GLN A 1 186 ? -0.023 0.514 10.902 1.00 84.94 186 GLN A O 1
ATOM 1472 N N . SER A 1 187 ? -2.169 1.126 10.883 1.00 87.44 187 SER A N 1
ATOM 1473 C CA . SER A 1 187 ? -2.415 0.622 9.543 1.00 87.44 187 SER A CA 1
ATOM 1474 C C . SER A 1 187 ? -3.637 1.293 8.934 1.00 87.44 187 SER A C 1
ATOM 1476 O O . SER A 1 187 ? -4.543 1.732 9.647 1.00 87.44 187 SER A O 1
ATOM 1478 N N . ILE A 1 188 ? -3.658 1.365 7.609 1.00 88.19 188 ILE A N 1
ATOM 1479 C CA . ILE A 1 188 ? -4.758 1.890 6.813 1.00 88.19 188 ILE A CA 1
ATOM 1480 C C . ILE A 1 188 ? -5.002 0.970 5.624 1.00 88.19 188 ILE A C 1
ATOM 1482 O O . ILE A 1 188 ? -4.058 0.422 5.060 1.00 88.19 188 ILE A O 1
ATOM 1486 N N . LEU A 1 189 ? -6.270 0.795 5.266 1.00 88.62 189 LEU A N 1
ATOM 1487 C CA . LEU A 1 189 ? -6.683 0.035 4.096 1.00 88.62 189 LEU A CA 1
ATOM 1488 C C . LEU A 1 189 ? -7.936 0.681 3.478 1.00 88.62 189 LEU A C 1
ATOM 1490 O O . LEU A 1 189 ? -8.801 1.172 4.205 1.00 88.62 189 LEU A O 1
ATOM 1494 N N . PHE A 1 1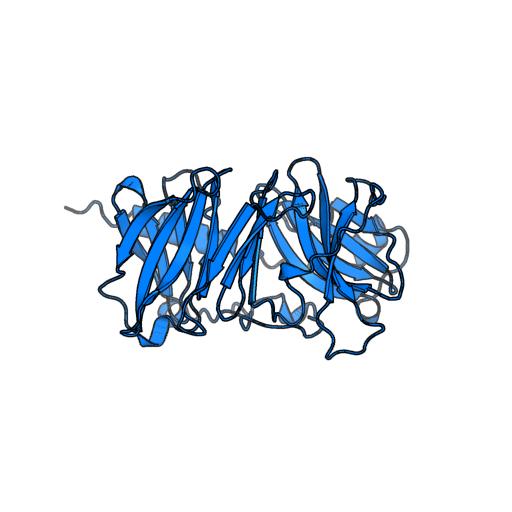90 ? -8.089 0.643 2.162 1.00 86.62 190 PHE A N 1
ATOM 1495 C CA . PHE A 1 190 ? -9.329 0.971 1.468 1.00 86.62 190 PHE A CA 1
ATOM 1496 C C . PHE A 1 190 ? -10.276 -0.230 1.470 1.00 86.62 190 PHE A C 1
ATOM 1498 O O . PHE A 1 190 ? -9.966 -1.287 0.925 1.00 86.62 190 PHE A O 1
ATOM 1505 N N . THR A 1 191 ? -11.464 -0.068 2.054 1.00 81.38 191 THR A N 1
ATOM 1506 C CA . THR A 1 191 ? -12.535 -1.086 2.035 1.00 81.38 191 THR A CA 1
ATOM 1507 C C . THR A 1 191 ? -13.559 -0.877 0.921 1.00 81.38 191 THR A C 1
ATOM 1509 O O . THR A 1 191 ? -14.607 -1.520 0.911 1.00 81.38 191 THR A O 1
ATOM 1512 N N . GLY A 1 192 ? -13.285 0.060 0.021 1.00 79.31 192 GLY A N 1
ATOM 1513 C CA . GLY A 1 192 ? -14.092 0.420 -1.137 1.00 79.31 192 GLY A CA 1
ATOM 1514 C C . GLY A 1 192 ? -13.591 1.735 -1.730 1.00 79.31 192 GLY A C 1
ATOM 1515 O O . GLY A 1 192 ? -12.632 2.317 -1.221 1.00 79.31 192 GLY A O 1
ATOM 1516 N N . ASP A 1 193 ? -14.272 2.227 -2.761 1.00 81.81 193 ASP A N 1
ATOM 1517 C CA . ASP A 1 193 ? -13.795 3.362 -3.565 1.00 81.81 193 ASP A CA 1
ATOM 1518 C C . ASP A 1 193 ? -13.604 4.640 -2.738 1.00 81.81 193 ASP A C 1
ATOM 1520 O O . ASP A 1 193 ? -12.665 5.398 -2.960 1.00 81.81 193 ASP A O 1
ATOM 1524 N N . GLU A 1 194 ? -14.464 4.861 -1.742 1.00 86.06 194 GLU A N 1
ATOM 1525 C CA . GLU A 1 194 ? -14.519 6.103 -0.959 1.00 86.06 194 GLU A CA 1
ATOM 1526 C C . GLU A 1 194 ? -14.436 5.870 0.557 1.00 86.06 194 GLU A C 1
ATOM 1528 O O . GLU A 1 194 ? -14.808 6.740 1.357 1.00 86.06 194 GLU A O 1
ATOM 1533 N N . GLN A 1 195 ? -13.997 4.683 0.978 1.00 89.06 195 GLN A N 1
ATOM 1534 C CA . GLN A 1 195 ? -13.956 4.295 2.384 1.00 89.06 195 GLN A CA 1
ATOM 1535 C C . GLN A 1 195 ? -12.605 3.716 2.762 1.00 89.06 195 GLN A C 1
ATOM 1537 O O . GLN A 1 195 ? -12.101 2.803 2.113 1.00 89.06 195 GLN A O 1
ATOM 1542 N N . VAL A 1 196 ? -12.078 4.207 3.879 1.00 90.06 196 VAL A N 1
ATOM 1543 C CA . VAL A 1 196 ? -10.877 3.663 4.504 1.00 90.06 196 VAL A CA 1
ATOM 1544 C C . VAL A 1 196 ? -11.214 3.077 5.864 1.00 90.06 196 VAL A C 1
ATOM 1546 O O . VAL A 1 196 ? -12.018 3.629 6.621 1.00 90.06 196 VAL A O 1
ATOM 1549 N N . MET A 1 197 ? -10.573 1.963 6.181 1.00 91.19 197 MET A N 1
ATOM 1550 C CA . MET A 1 197 ? -10.496 1.413 7.519 1.00 91.19 197 MET A CA 1
ATOM 1551 C C . MET A 1 197 ? -9.103 1.670 8.081 1.00 91.19 197 MET A C 1
ATOM 1553 O O . MET A 1 197 ? -8.094 1.453 7.418 1.00 91.19 197 MET A O 1
ATOM 1557 N N . ILE A 1 198 ? -9.072 2.158 9.313 1.00 91.00 198 ILE A N 1
ATOM 1558 C CA . ILE A 1 198 ? -7.876 2.621 10.000 1.00 91.00 198 ILE A CA 1
ATOM 1559 C C . ILE A 1 198 ? -7.772 1.833 11.296 1.00 91.00 198 ILE A C 1
ATOM 1561 O O . ILE A 1 198 ? -8.717 1.799 12.086 1.00 91.00 198 ILE A O 1
ATOM 1565 N N . LEU A 1 199 ? -6.616 1.226 11.525 1.00 90.62 199 LEU A N 1
ATOM 1566 C CA . LEU A 1 199 ? -6.255 0.669 12.815 1.00 90.62 199 LEU A CA 1
ATOM 1567 C C . LEU A 1 199 ? -5.543 1.760 13.603 1.00 90.62 199 LEU A C 1
ATOM 1569 O O . LEU A 1 199 ? -4.499 2.261 13.176 1.00 90.62 199 LEU A O 1
ATOM 1573 N N . SER A 1 200 ? -6.114 2.138 14.743 1.00 89.25 200 SER A N 1
ATOM 1574 C CA . SER A 1 200 ? -5.580 3.214 15.568 1.00 89.25 200 SER A CA 1
ATOM 1575 C C . SER A 1 200 ? -5.513 2.855 17.046 1.00 89.25 200 SER A C 1
ATOM 1577 O O . SER A 1 200 ? -6.399 2.191 17.580 1.00 89.25 200 SER A O 1
ATOM 1579 N N . MET A 1 201 ? -4.472 3.342 17.714 1.00 87.06 201 MET A N 1
ATOM 1580 C CA . MET A 1 201 ? -4.263 3.267 19.152 1.00 87.06 201 MET A CA 1
ATOM 1581 C C . MET A 1 201 ? -4.656 4.589 19.806 1.00 87.06 201 MET A C 1
ATOM 1583 O O . MET A 1 201 ? -4.145 5.658 19.464 1.00 87.06 201 MET A O 1
ATOM 1587 N N . ASN A 1 202 ? -5.545 4.524 20.795 1.00 83.56 202 ASN A N 1
ATOM 1588 C CA . ASN A 1 202 ? -5.923 5.707 21.558 1.00 83.56 202 ASN A CA 1
ATOM 1589 C C . ASN A 1 202 ? -4.881 6.060 22.642 1.00 83.56 202 ASN A C 1
ATOM 1591 O O . ASN A 1 202 ? -3.898 5.355 22.868 1.00 83.56 202 ASN A O 1
ATOM 1595 N N . LYS A 1 203 ? -5.128 7.143 23.395 1.00 81.31 203 LYS A N 1
ATOM 1596 C CA . LYS A 1 203 ? -4.233 7.623 24.472 1.00 81.31 203 LYS A CA 1
ATOM 1597 C C . LYS A 1 203 ? -3.966 6.641 25.607 1.00 81.31 203 LYS A C 1
ATOM 1599 O O . LYS A 1 203 ? -3.033 6.854 26.374 1.00 81.31 203 LYS A O 1
ATOM 1604 N N . LYS A 1 204 ? -4.787 5.605 25.746 1.00 82.06 204 LYS A N 1
ATOM 1605 C CA . LYS A 1 204 ? -4.618 4.557 26.754 1.00 82.06 204 LYS A CA 1
ATOM 1606 C C . LYS A 1 204 ? -3.914 3.323 26.185 1.00 82.06 204 LYS A C 1
ATOM 1608 O O . LYS A 1 204 ? -3.797 2.336 26.899 1.00 82.06 204 LYS A O 1
ATOM 1613 N N . GLY A 1 205 ? -3.473 3.375 24.925 1.00 78.94 205 GLY A N 1
ATOM 1614 C CA . GLY A 1 205 ? -2.923 2.230 24.212 1.00 78.94 205 GLY A CA 1
ATOM 1615 C C . GLY A 1 205 ? -3.980 1.185 23.869 1.00 78.94 205 GLY A C 1
ATOM 1616 O O . GLY A 1 205 ? -3.633 0.023 23.724 1.00 78.94 205 GLY A O 1
ATOM 1617 N N . MET A 1 206 ? -5.261 1.563 23.784 1.00 84.44 206 MET A N 1
ATOM 1618 C CA . MET A 1 206 ? -6.309 0.633 23.363 1.00 84.44 206 MET A CA 1
ATOM 1619 C C . MET A 1 206 ? -6.498 0.720 21.842 1.00 84.44 206 MET A C 1
ATOM 1621 O O . MET A 1 206 ? -6.672 1.836 21.332 1.00 84.44 206 MET A O 1
ATOM 1625 N N . PRO A 1 207 ? -6.486 -0.420 21.135 1.00 88.12 207 PRO A N 1
ATOM 1626 C CA . PRO A 1 207 ? -6.669 -0.478 19.692 1.00 88.12 207 PRO A CA 1
ATOM 1627 C C . PRO A 1 207 ? -8.136 -0.293 19.295 1.00 88.12 207 PRO A C 1
ATOM 1629 O O . PRO A 1 207 ? -9.063 -0.727 19.983 1.00 88.12 207 PRO A O 1
ATOM 1632 N N . SER A 1 208 ? -8.345 0.332 18.144 1.00 90.25 208 SER A N 1
ATOM 1633 C CA . SER A 1 208 ? -9.653 0.610 17.563 1.00 90.25 208 SER A CA 1
ATOM 1634 C C . SER A 1 208 ? -9.614 0.481 16.044 1.00 90.25 208 SER A C 1
ATOM 1636 O O . SER A 1 208 ? -8.627 0.852 15.408 1.00 90.25 208 SER A O 1
ATOM 1638 N N . LEU A 1 209 ? -10.696 -0.041 15.468 1.00 91.25 209 LEU A N 1
ATOM 1639 C CA . LEU A 1 209 ? -10.959 0.017 14.032 1.00 91.25 209 LEU A CA 1
ATOM 1640 C C . LEU A 1 209 ? -11.876 1.201 13.754 1.00 91.25 209 LEU A C 1
ATOM 1642 O O . LEU A 1 209 ? -12.994 1.264 14.268 1.00 91.25 209 LEU A O 1
ATOM 1646 N N . ILE A 1 210 ? -11.406 2.127 12.930 1.00 90.44 210 ILE A N 1
ATOM 1647 C CA . ILE A 1 210 ? -12.142 3.318 12.519 1.00 90.44 210 ILE A CA 1
ATOM 1648 C C . ILE A 1 210 ? -12.441 3.188 11.032 1.00 90.44 210 ILE A C 1
ATOM 1650 O O . ILE A 1 210 ? -11.524 3.102 10.223 1.00 90.44 210 ILE A O 1
ATOM 1654 N N . THR A 1 211 ? -13.714 3.217 10.654 1.00 90.69 211 THR A N 1
ATOM 1655 C CA . THR A 1 211 ? -14.122 3.346 9.251 1.00 90.69 211 THR A CA 1
ATOM 1656 C C . THR A 1 211 ? -14.448 4.804 8.971 1.00 90.69 211 THR A C 1
ATOM 1658 O O . THR A 1 211 ? -15.262 5.414 9.671 1.00 90.69 211 THR A O 1
ATOM 1661 N N . ARG A 1 212 ? -13.835 5.377 7.937 1.00 91.19 212 ARG A N 1
ATOM 1662 C CA . ARG A 1 212 ? -14.007 6.779 7.549 1.00 91.19 212 ARG A CA 1
ATOM 1663 C C . ARG A 1 212 ? -14.384 6.894 6.076 1.00 91.19 212 ARG A C 1
ATOM 1665 O O . ARG A 1 212 ? -13.855 6.171 5.239 1.00 91.19 212 ARG A O 1
ATOM 1672 N N . SER A 1 213 ? -15.273 7.835 5.766 1.00 89.81 213 SER A N 1
ATOM 1673 C CA . SER A 1 213 ? -15.511 8.281 4.392 1.00 89.81 213 SER A CA 1
ATOM 1674 C C . SER A 1 213 ? -14.426 9.268 3.972 1.00 89.81 213 SER A C 1
ATOM 1676 O O . SER A 1 213 ? -14.174 10.241 4.687 1.00 89.81 213 SER A O 1
ATOM 1678 N N . VAL A 1 214 ? -13.829 9.028 2.805 1.00 86.19 214 VAL A N 1
ATOM 1679 C CA . VAL A 1 214 ? -12.857 9.931 2.175 1.00 86.19 214 VAL A CA 1
ATOM 1680 C C . VAL A 1 214 ? -13.559 11.180 1.642 1.00 86.19 214 VAL A C 1
ATOM 1682 O O . VAL A 1 214 ? -13.106 12.290 1.891 1.00 86.19 214 VAL A O 1
ATOM 1685 N N . VAL A 1 215 ? -14.712 11.016 0.987 1.00 84.44 215 VAL A N 1
ATOM 1686 C CA . VAL A 1 215 ? -15.436 12.118 0.328 1.00 84.44 215 VAL A CA 1
ATOM 1687 C C . VAL A 1 215 ? -16.157 13.038 1.312 1.00 84.44 215 VAL A C 1
ATOM 1689 O O . VAL A 1 215 ? -16.176 14.251 1.127 1.00 84.44 215 VAL A O 1
ATOM 1692 N N . MET A 1 216 ? -16.768 12.485 2.365 1.00 85.44 216 MET A N 1
ATOM 1693 C CA . MET A 1 216 ? -17.532 13.285 3.335 1.00 85.44 216 MET A CA 1
ATOM 1694 C C . MET A 1 216 ? -16.690 13.808 4.503 1.00 85.44 216 MET A C 1
ATOM 1696 O O . MET A 1 216 ? -17.244 14.473 5.376 1.00 85.44 216 MET A O 1
ATOM 1700 N N . ASP A 1 217 ? -15.406 13.444 4.563 1.00 85.12 217 ASP A N 1
ATOM 1701 C CA . ASP A 1 217 ? -14.526 13.647 5.717 1.00 85.12 217 ASP A CA 1
ATOM 1702 C C . ASP A 1 217 ? -15.222 13.352 7.063 1.00 85.12 217 ASP A C 1
ATOM 1704 O O . ASP A 1 217 ? -15.360 14.193 7.955 1.00 85.12 217 ASP A O 1
ATOM 1708 N N . LYS A 1 218 ? -15.736 12.126 7.200 1.00 89.12 218 LYS A N 1
ATOM 1709 C CA . LYS A 1 218 ? -16.531 11.736 8.368 1.00 89.12 218 LYS A CA 1
ATOM 1710 C C . LYS A 1 218 ? -16.211 10.324 8.829 1.00 89.12 218 LYS A C 1
ATOM 1712 O O . LYS A 1 218 ? -16.175 9.393 8.025 1.00 89.12 218 LYS A O 1
ATOM 1717 N N . VAL A 1 219 ? -16.066 10.155 10.144 1.00 90.69 219 VAL A N 1
ATOM 1718 C CA . VAL A 1 219 ? -16.039 8.836 10.792 1.00 90.69 219 VAL A CA 1
ATOM 1719 C C . VAL A 1 219 ? -17.429 8.204 10.699 1.00 90.69 219 VAL A C 1
ATOM 1721 O O . VAL A 1 219 ? -18.417 8.765 11.180 1.00 90.69 219 VAL A O 1
ATOM 1724 N N . LEU A 1 220 ? -17.503 7.051 10.040 1.00 90.31 220 LEU A N 1
ATOM 1725 C CA . LEU A 1 220 ? -18.729 6.278 9.847 1.00 90.31 220 LEU A CA 1
ATOM 1726 C C . LEU A 1 220 ? -18.967 5.328 11.021 1.00 90.31 220 LEU A C 1
ATOM 1728 O O . LEU A 1 220 ? -20.096 5.209 11.492 1.00 90.31 220 LEU A O 1
ATOM 1732 N N . SER A 1 221 ? -17.900 4.702 11.513 1.00 89.50 221 SER A N 1
ATOM 1733 C CA . SER A 1 221 ? -17.921 3.828 12.683 1.00 89.50 221 SER A CA 1
ATOM 1734 C C . SER A 1 221 ? -16.564 3.821 13.371 1.00 89.50 221 SER A C 1
ATOM 1736 O O . SER A 1 221 ? -15.526 3.946 12.724 1.00 89.50 221 SER A O 1
ATOM 1738 N N . GLU A 1 222 ? -16.578 3.634 14.683 1.00 90.94 222 GLU A N 1
ATOM 1739 C CA . GLU A 1 222 ? -15.391 3.409 15.500 1.00 90.94 222 GLU A CA 1
ATOM 1740 C C . GLU A 1 222 ? -15.692 2.255 16.451 1.00 90.94 222 GLU A C 1
ATOM 1742 O O . GLU A 1 222 ? -16.701 2.263 17.162 1.00 90.94 222 GLU A O 1
ATOM 1747 N N . LYS A 1 223 ? -14.833 1.239 16.432 1.00 88.62 223 LYS A N 1
ATOM 1748 C CA . LYS A 1 223 ? -14.978 0.032 17.234 1.00 88.62 223 LYS A CA 1
ATOM 1749 C C . LYS A 1 223 ? -13.714 -0.179 18.044 1.00 88.62 223 LYS A C 1
ATOM 1751 O O . LYS A 1 223 ? -12.675 -0.517 17.484 1.00 88.62 223 LYS A O 1
ATOM 1756 N N . GLU A 1 224 ? -13.809 -0.016 19.360 1.00 88.88 224 GLU A N 1
ATOM 1757 C CA . GLU A 1 224 ? -12.740 -0.456 20.256 1.00 88.88 224 GLU A CA 1
ATOM 1758 C C . GLU A 1 224 ? -12.614 -1.978 20.178 1.00 88.88 224 GLU A C 1
ATOM 1760 O O . GLU A 1 224 ? -13.614 -2.706 20.213 1.00 88.88 224 GLU A O 1
ATOM 1765 N N . ILE A 1 225 ? -11.381 -2.455 20.058 1.00 85.50 225 ILE A N 1
ATOM 1766 C CA . ILE A 1 225 ? -11.103 -3.878 19.993 1.00 85.50 225 ILE A CA 1
ATOM 1767 C C . ILE A 1 225 ? -10.830 -4.374 21.407 1.00 85.50 225 ILE A C 1
ATOM 1769 O O . ILE A 1 225 ? -9.932 -3.901 22.102 1.00 85.50 225 ILE A O 1
ATOM 1773 N N . VAL A 1 226 ? -11.628 -5.351 21.828 1.00 80.44 226 VAL A N 1
ATOM 1774 C CA . VAL A 1 226 ? -11.596 -5.923 23.175 1.00 80.44 226 VAL A CA 1
ATOM 1775 C C . VAL A 1 226 ? -11.278 -7.414 23.117 1.00 80.44 226 VAL A C 1
ATOM 1777 O O . VAL A 1 226 ? -11.583 -8.084 22.132 1.00 80.44 226 VAL A O 1
ATOM 1780 N N . GLY A 1 227 ? -10.699 -7.951 24.193 1.00 69.56 227 GLY A N 1
ATOM 1781 C CA . GLY A 1 227 ? -10.424 -9.389 24.311 1.00 69.56 227 GLY A CA 1
ATOM 1782 C C . GLY A 1 227 ? -9.181 -9.876 23.559 1.00 69.56 227 GLY A C 1
ATOM 1783 O O . GLY A 1 227 ? -9.063 -11.072 23.305 1.00 69.56 227 GLY A O 1
ATOM 1784 N N . VAL A 1 228 ? -8.261 -8.969 23.221 1.00 69.44 228 VAL A N 1
ATOM 1785 C CA . VAL A 1 228 ? -6.953 -9.278 22.626 1.00 69.44 228 VAL A CA 1
ATOM 1786 C C . VAL A 1 228 ? -5.858 -8.657 23.491 1.00 69.44 228 VAL A C 1
ATOM 1788 O O . VAL A 1 228 ? -6.017 -7.531 23.965 1.00 69.44 228 VAL A O 1
ATOM 1791 N N . ASP A 1 229 ? -4.760 -9.380 23.703 1.00 70.38 229 ASP A N 1
ATOM 1792 C CA . ASP A 1 229 ? -3.643 -8.918 24.530 1.00 70.38 229 ASP A CA 1
ATOM 1793 C C . ASP A 1 229 ? -2.9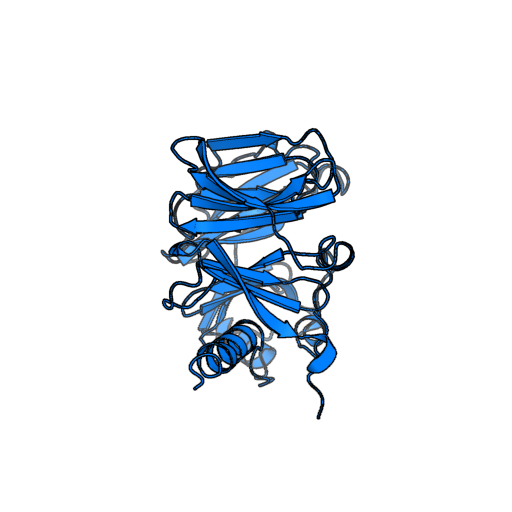61 -7.689 23.914 1.00 70.38 229 ASP A C 1
ATOM 1795 O O . ASP A 1 229 ? -2.567 -7.706 22.750 1.00 70.38 229 ASP A O 1
ATOM 1799 N N . LEU A 1 230 ? -2.788 -6.624 24.707 1.00 66.81 230 LEU A N 1
ATOM 1800 C CA . LEU A 1 230 ? -2.257 -5.330 24.246 1.00 66.81 230 LEU A CA 1
ATOM 1801 C C . LEU A 1 230 ? -0.867 -5.425 23.599 1.00 66.81 230 LEU A C 1
ATOM 1803 O O . LEU A 1 230 ? -0.560 -4.658 22.692 1.00 66.81 230 LEU A O 1
ATOM 1807 N N . SER A 1 231 ? -0.037 -6.375 24.034 1.00 67.88 231 SER A N 1
ATOM 1808 C CA . SER A 1 231 ? 1.306 -6.586 23.484 1.00 67.88 231 SER A CA 1
ATOM 1809 C C . SER A 1 231 ? 1.311 -7.073 22.035 1.00 67.88 231 SER A C 1
ATOM 1811 O O . SER A 1 231 ? 2.329 -6.941 21.372 1.00 67.88 231 SER A O 1
ATOM 1813 N N . ASP A 1 232 ? 0.201 -7.629 21.547 1.00 70.62 232 ASP A N 1
ATOM 1814 C CA . ASP A 1 232 ? 0.097 -8.187 20.194 1.00 70.62 232 ASP A CA 1
ATOM 1815 C C . ASP A 1 232 ? -0.165 -7.096 19.126 1.00 70.62 232 ASP A C 1
ATOM 1817 O O . ASP A 1 232 ? -0.090 -7.359 17.930 1.00 70.62 232 ASP A O 1
ATOM 1821 N N . TRP A 1 233 ? -0.452 -5.852 19.541 1.00 73.19 233 TRP A N 1
ATOM 1822 C CA . TRP A 1 233 ? -0.953 -4.783 18.660 1.00 73.19 233 TRP A CA 1
ATOM 1823 C C . TRP A 1 233 ? 0.085 -3.830 18.088 1.00 73.19 233 TRP A C 1
ATOM 1825 O O . TRP A 1 233 ? -0.225 -3.127 17.131 1.00 73.19 233 TRP A O 1
ATOM 1835 N N . TYR A 1 234 ? 1.278 -3.760 18.678 1.00 69.12 234 TYR A N 1
ATOM 1836 C CA . TYR A 1 234 ? 2.280 -2.763 18.282 1.00 69.12 234 TYR A CA 1
ATOM 1837 C C . TYR A 1 234 ? 2.727 -2.899 16.824 1.00 69.12 234 TYR A C 1
ATOM 1839 O O . TYR A 1 234 ? 3.110 -1.907 16.223 1.00 69.12 234 TYR A O 1
ATOM 1847 N N . ASP A 1 235 ? 2.607 -4.108 16.282 1.00 71.06 235 ASP A N 1
ATOM 1848 C CA . ASP A 1 235 ? 2.997 -4.488 14.926 1.00 71.06 235 ASP A CA 1
ATOM 1849 C C . ASP 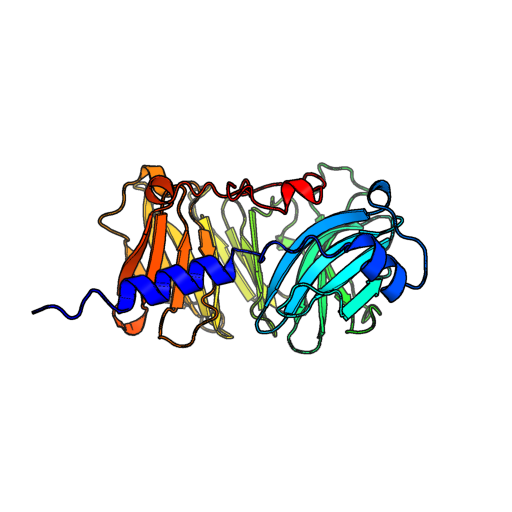A 1 235 ? 1.780 -4.963 14.110 1.00 71.06 235 ASP A C 1
ATOM 1851 O O . ASP A 1 235 ? 1.899 -5.735 13.156 1.00 71.06 235 ASP A O 1
ATOM 1855 N N . ALA A 1 236 ? 0.570 -4.583 14.527 1.00 80.06 236 ALA A N 1
ATOM 1856 C CA . ALA A 1 236 ? -0.640 -5.059 13.883 1.00 80.06 236 ALA A CA 1
ATOM 1857 C C . ALA A 1 236 ? -0.920 -4.308 12.577 1.00 80.06 236 ALA A C 1
ATOM 1859 O O . ALA A 1 236 ? -0.820 -3.083 12.501 1.00 80.06 236 ALA A O 1
ATOM 1860 N N . ARG A 1 237 ? -1.349 -5.048 11.555 1.00 83.50 237 ARG A N 1
ATOM 1861 C CA . ARG A 1 237 ? -1.681 -4.509 10.238 1.00 83.50 237 ARG A CA 1
ATOM 1862 C C . ARG A 1 237 ? -3.029 -4.984 9.741 1.00 83.50 237 ARG A C 1
ATOM 1864 O O . ARG A 1 237 ? -3.499 -6.076 10.060 1.00 83.50 237 ARG A O 1
ATOM 1871 N N . LEU A 1 238 ? -3.633 -4.147 8.919 1.00 86.19 238 LEU A N 1
ATOM 1872 C CA . LEU A 1 238 ? -4.831 -4.472 8.183 1.00 86.19 238 LEU A CA 1
ATOM 1873 C C . LEU A 1 238 ? -4.455 -5.115 6.850 1.00 86.19 238 LEU A C 1
ATOM 1875 O O . LEU A 1 238 ? -3.510 -4.701 6.187 1.00 86.19 238 LEU A O 1
ATOM 1879 N N . ILE A 1 239 ? -5.210 -6.134 6.467 1.00 79.56 239 ILE A N 1
ATOM 1880 C CA . ILE A 1 239 ? -5.041 -6.878 5.225 1.00 79.56 239 ILE A CA 1
ATOM 1881 C C . ILE A 1 239 ? -6.400 -6.919 4.536 1.00 79.56 239 ILE A C 1
ATOM 1883 O O . ILE A 1 239 ? -7.428 -7.217 5.155 1.00 79.56 239 ILE A O 1
ATOM 1887 N N . ARG A 1 240 ? -6.411 -6.603 3.244 1.00 77.44 240 ARG A N 1
ATOM 1888 C CA . ARG A 1 240 ? -7.623 -6.639 2.428 1.00 77.44 240 ARG A CA 1
ATOM 1889 C C . ARG A 1 240 ? -8.171 -8.066 2.352 1.00 77.44 240 ARG A C 1
ATOM 1891 O O . ARG A 1 240 ? -7.415 -9.024 2.201 1.00 77.44 240 ARG A O 1
ATOM 1898 N N . SER A 1 241 ? -9.489 -8.209 2.473 1.00 76.00 241 SER A N 1
ATOM 1899 C CA . SER A 1 241 ? -10.146 -9.475 2.147 1.00 76.00 241 SER A CA 1
ATOM 1900 C C . SER A 1 241 ? -10.280 -9.586 0.633 1.00 76.00 241 SER A C 1
ATOM 1902 O O . SER A 1 241 ? -10.808 -8.674 0.008 1.00 76.00 241 SER A O 1
ATOM 1904 N N . THR A 1 242 ? -9.824 -10.694 0.058 1.00 63.59 242 THR A N 1
ATOM 1905 C CA . THR A 1 242 ? -10.041 -11.054 -1.356 1.00 63.59 242 THR A CA 1
ATOM 1906 C C . THR A 1 242 ? -11.384 -11.755 -1.580 1.00 63.59 242 THR A C 1
ATOM 1908 O O . THR A 1 242 ? -11.676 -12.194 -2.686 1.00 63.59 242 THR A O 1
ATOM 1911 N N . ASP A 1 243 ? -12.186 -11.915 -0.521 1.00 60.44 243 ASP A N 1
ATOM 1912 C CA . ASP A 1 243 ? -13.350 -12.794 -0.524 1.00 60.44 243 ASP A CA 1
ATOM 1913 C C . ASP A 1 243 ? -14.671 -12.059 -0.260 1.00 60.44 243 ASP A C 1
ATOM 1915 O O . ASP A 1 243 ? -14.738 -11.110 0.529 1.00 60.44 243 ASP A O 1
ATOM 1919 N N . THR A 1 244 ? -15.744 -12.552 -0.886 1.00 55.91 244 THR A N 1
ATOM 1920 C CA . THR A 1 244 ? -17.092 -11.943 -0.872 1.00 55.91 244 THR A CA 1
ATOM 1921 C C . THR A 1 244 ? -17.949 -12.340 0.335 1.00 55.91 244 THR A C 1
ATOM 1923 O O . THR A 1 244 ? -19.066 -11.838 0.499 1.00 55.91 244 THR A O 1
ATOM 1926 N N . ASP A 1 245 ? -17.412 -13.161 1.241 1.00 60.47 245 ASP A N 1
ATOM 1927 C CA . ASP A 1 245 ? -18.089 -13.725 2.421 1.00 60.47 245 ASP A CA 1
ATOM 1928 C C . ASP A 1 245 ? -18.384 -12.702 3.543 1.00 60.47 245 ASP A C 1
ATOM 1930 O O . ASP A 1 245 ? -18.654 -13.039 4.698 1.00 60.47 245 ASP A O 1
ATOM 1934 N N . GLY A 1 246 ? -18.369 -11.409 3.215 1.00 67.75 246 GLY A N 1
ATOM 1935 C CA . GLY A 1 246 ? -18.711 -10.319 4.127 1.00 67.75 246 GLY A CA 1
ATOM 1936 C C . GLY A 1 246 ? -17.623 -9.981 5.147 1.00 67.75 246 GLY A C 1
ATOM 1937 O O . GLY A 1 246 ? -17.875 -9.154 6.030 1.00 67.75 246 GLY A O 1
ATOM 1938 N N . VAL A 1 247 ? -16.436 -10.583 5.025 1.00 70.12 247 VAL A N 1
ATOM 1939 C CA . VAL A 1 247 ? -15.223 -10.133 5.713 1.00 70.12 247 VAL A CA 1
ATOM 1940 C C . VAL A 1 247 ? -14.805 -8.806 5.089 1.00 70.12 247 VAL A C 1
ATOM 1942 O O . VAL A 1 247 ? -14.528 -8.733 3.898 1.00 70.12 247 VAL A O 1
ATOM 1945 N N . GLY A 1 248 ? -14.786 -7.743 5.892 1.00 76.19 248 GLY A N 1
ATOM 1946 C CA . GLY A 1 248 ? -14.339 -6.430 5.425 1.00 76.19 248 GLY A CA 1
ATOM 1947 C C . GLY A 1 248 ? -12.821 -6.372 5.320 1.00 76.19 248 GLY A C 1
ATOM 1948 O O . GLY A 1 248 ? -12.273 -5.863 4.348 1.00 76.19 248 GLY A O 1
ATOM 1949 N N . CYS A 1 249 ? -12.140 -6.919 6.325 1.00 83.12 249 CYS A N 1
ATOM 1950 C CA . CYS A 1 249 ? -10.692 -7.038 6.338 1.00 83.12 249 CYS A CA 1
ATOM 1951 C C . CYS A 1 249 ? -10.231 -8.131 7.294 1.00 83.12 249 CYS A C 1
ATOM 1953 O O . CYS A 1 249 ? -10.975 -8.577 8.175 1.00 83.12 249 CYS A O 1
ATOM 1955 N N . TYR A 1 250 ? -8.973 -8.513 7.133 1.00 84.25 250 TYR A N 1
ATOM 1956 C CA . TYR A 1 250 ? -8.229 -9.218 8.153 1.00 84.25 250 TYR A CA 1
ATOM 1957 C C . TYR A 1 250 ? -7.374 -8.231 8.932 1.00 84.25 250 TYR A C 1
ATOM 1959 O O . TYR A 1 250 ? -6.874 -7.239 8.407 1.00 84.25 250 TYR A O 1
ATOM 1967 N N . LEU A 1 251 ? -7.200 -8.530 10.202 1.00 86.62 251 LEU A N 1
ATOM 1968 C CA . LEU A 1 251 ? -6.259 -7.878 11.077 1.00 86.62 251 LEU A CA 1
ATOM 1969 C C . LEU A 1 251 ? -5.225 -8.925 11.467 1.00 86.62 251 LEU A C 1
ATOM 1971 O O . LEU A 1 251 ? -5.550 -9.890 12.160 1.00 86.62 251 LEU A O 1
ATOM 1975 N N . GLU A 1 252 ? -3.990 -8.720 11.041 1.00 83.25 252 GLU A N 1
ATOM 1976 C CA . GLU A 1 252 ? -2.862 -9.541 11.447 1.00 83.25 252 GLU A CA 1
ATOM 1977 C C . GLU A 1 252 ? -2.115 -8.849 12.586 1.00 83.25 252 GLU A C 1
ATOM 1979 O O . GLU A 1 252 ? -1.704 -7.702 12.456 1.00 83.25 252 GLU A O 1
ATOM 1984 N N . THR A 1 253 ? -1.931 -9.557 13.695 1.00 81.44 253 THR A N 1
ATOM 1985 C CA . THR A 1 253 ? -1.079 -9.160 14.824 1.00 81.44 253 THR A CA 1
ATOM 1986 C C . THR A 1 253 ? 0.239 -9.926 14.770 1.00 81.44 253 THR A C 1
ATOM 1988 O O . THR A 1 253 ? 0.469 -10.646 13.807 1.00 81.44 253 THR A O 1
ATOM 1991 N N . GLN A 1 254 ? 1.125 -9.858 15.767 1.00 75.44 254 GLN A N 1
ATOM 1992 C CA . GLN A 1 254 ? 2.331 -10.699 15.757 1.00 75.44 254 GLN A CA 1
ATOM 1993 C C . GLN A 1 254 ? 1.991 -12.195 15.879 1.00 75.44 254 GLN A C 1
ATOM 1995 O O . GLN A 1 254 ? 2.625 -13.030 15.228 1.00 75.44 254 GLN A O 1
ATOM 2000 N N . GLN A 1 255 ? 0.974 -12.538 16.671 1.00 76.00 255 GLN A N 1
ATOM 2001 C CA . GLN A 1 255 ? 0.668 -13.917 17.061 1.00 76.00 255 GLN A CA 1
ATOM 2002 C C . GLN A 1 255 ? -0.580 -14.493 16.397 1.00 76.00 255 GLN A C 1
ATOM 2004 O O . GLN A 1 255 ? -0.750 -15.711 16.370 1.00 76.00 255 GLN A O 1
ATOM 2009 N N . ARG A 1 256 ? -1.489 -13.659 15.894 1.00 79.88 256 ARG A N 1
ATOM 2010 C CA . ARG A 1 256 ? -2.817 -14.100 15.461 1.00 79.88 256 ARG A CA 1
ATOM 2011 C C . ARG A 1 256 ? -3.300 -13.331 14.245 1.00 79.88 256 ARG A C 1
ATOM 2013 O O . ARG A 1 256 ? -2.721 -12.333 13.825 1.00 79.88 256 ARG A O 1
ATOM 2020 N N . VAL A 1 257 ? -4.380 -13.837 13.672 1.00 81.25 257 VAL A N 1
ATOM 2021 C CA . VAL A 1 257 ? -5.126 -13.170 12.614 1.00 81.25 257 VAL A CA 1
ATOM 2022 C C . VAL A 1 257 ? -6.589 -13.213 12.972 1.00 81.25 257 VAL A C 1
ATOM 2024 O O . VAL A 1 257 ? -7.122 -14.239 13.414 1.00 81.25 257 VAL A O 1
ATOM 2027 N N . TYR A 1 258 ? -7.236 -12.084 12.751 1.00 85.06 258 TYR A N 1
ATOM 2028 C CA . TYR A 1 258 ? -8.636 -11.890 13.020 1.00 85.06 258 TYR A CA 1
ATOM 2029 C C . TYR A 1 258 ? -9.363 -11.462 11.751 1.00 85.06 258 TYR A C 1
ATOM 2031 O O . TYR A 1 258 ? -8.897 -10.583 11.037 1.00 85.06 258 TYR A O 1
ATOM 2039 N N . ALA A 1 259 ? -10.528 -12.041 11.491 1.00 86.50 259 ALA A N 1
ATOM 2040 C CA . ALA A 1 259 ? -11.451 -11.562 10.474 1.00 86.50 259 ALA A CA 1
ATOM 2041 C C . ALA A 1 259 ? -12.400 -10.530 11.094 1.00 86.50 259 ALA A C 1
ATOM 2043 O O . ALA A 1 259 ? -13.045 -10.803 12.114 1.00 86.50 259 ALA A O 1
ATOM 2044 N N . TYR A 1 260 ? -12.500 -9.352 10.481 1.00 85.56 260 TYR A N 1
ATOM 2045 C CA . TYR A 1 260 ? -13.469 -8.333 10.860 1.00 85.56 260 TYR A CA 1
ATOM 2046 C C . TYR A 1 260 ? -14.687 -8.374 9.937 1.00 85.56 260 TYR A C 1
ATOM 2048 O O . TYR A 1 260 ? -14.571 -8.292 8.714 1.00 85.56 260 TYR A O 1
ATOM 2056 N N . TYR A 1 261 ? -15.870 -8.457 10.543 1.00 85.06 261 TYR A N 1
ATOM 2057 C CA . TYR A 1 261 ? -17.167 -8.472 9.872 1.00 85.06 261 TYR A CA 1
ATOM 2058 C C . TYR A 1 261 ? -17.892 -7.143 10.128 1.00 85.06 261 TYR A C 1
ATOM 2060 O O . TYR A 1 261 ? -18.511 -6.998 11.190 1.00 85.06 261 TYR A O 1
ATOM 2068 N N . PRO A 1 262 ? -17.872 -6.181 9.182 1.00 81.00 262 PRO A N 1
ATOM 2069 C CA . PRO A 1 262 ? -18.398 -4.833 9.405 1.00 81.00 262 PRO A CA 1
ATOM 2070 C C . PRO A 1 262 ? -19.890 -4.817 9.751 1.00 81.00 262 PRO A C 1
ATOM 2072 O O . PRO A 1 262 ? -20.304 -4.127 10.674 1.00 81.00 262 PRO A O 1
ATOM 2075 N N . LYS A 1 263 ? -20.705 -5.640 9.071 1.00 81.31 263 LYS A N 1
ATOM 2076 C CA . LYS A 1 263 ? -22.170 -5.680 9.268 1.00 81.31 263 LYS A CA 1
ATOM 2077 C C . LYS A 1 263 ? -22.587 -6.084 10.684 1.00 81.31 263 LYS A C 1
ATOM 2079 O O . LYS A 1 263 ? -23.618 -5.628 11.165 1.00 81.31 263 LYS A O 1
ATOM 2084 N N . SER A 1 264 ? -21.824 -6.970 11.321 1.00 82.12 264 SER A N 1
ATOM 2085 C CA . SER A 1 264 ? -22.071 -7.427 12.695 1.00 82.12 264 SER A CA 1
ATOM 2086 C C . SER A 1 264 ? -21.132 -6.780 13.715 1.00 82.12 264 SER A C 1
ATOM 2088 O O . SER A 1 264 ? -21.185 -7.141 14.887 1.00 82.12 264 SER A O 1
ATOM 2090 N N . GLU A 1 265 ? -20.238 -5.894 13.265 1.00 81.12 265 GLU A N 1
ATOM 2091 C CA . GLU A 1 265 ? -19.151 -5.292 14.041 1.00 81.12 265 GLU A CA 1
ATOM 2092 C C . GLU A 1 265 ? -18.390 -6.299 14.916 1.00 81.12 265 GLU A C 1
ATOM 2094 O O . GLU A 1 265 ? -18.145 -6.072 16.107 1.00 81.12 265 GLU A O 1
ATOM 2099 N N . ARG A 1 266 ? -18.060 -7.452 14.337 1.00 82.94 266 ARG A N 1
ATOM 2100 C CA . ARG A 1 266 ? -17.478 -8.580 15.066 1.00 82.94 266 ARG A CA 1
ATOM 2101 C C . ARG A 1 266 ? -16.067 -8.838 14.570 1.00 82.94 266 ARG A C 1
ATOM 2103 O O . ARG A 1 266 ? -15.854 -8.894 13.364 1.00 82.94 266 ARG A O 1
ATOM 2110 N N . LEU A 1 267 ? -15.144 -9.033 15.504 1.00 84.81 267 LEU A N 1
ATOM 2111 C CA . LEU A 1 267 ? -13.781 -9.474 15.238 1.00 84.81 267 LEU A CA 1
ATOM 2112 C C . LEU A 1 267 ? -13.644 -10.923 15.720 1.00 84.81 267 LEU A C 1
ATOM 2114 O O . LEU A 1 267 ? -13.890 -11.201 16.893 1.00 84.81 267 LEU A O 1
ATOM 2118 N N . GLU A 1 268 ? -13.303 -11.848 14.827 1.00 85.19 268 GLU A N 1
ATOM 2119 C CA . GLU A 1 268 ? -13.153 -13.270 15.158 1.00 85.19 268 GLU A CA 1
ATOM 2120 C C . GLU A 1 268 ? -11.750 -13.753 14.836 1.00 85.19 268 GLU A C 1
ATOM 2122 O O . GLU A 1 268 ? -11.273 -13.557 13.724 1.00 85.19 268 GLU A O 1
ATOM 2127 N N . MET A 1 269 ? -11.101 -14.417 15.793 1.00 82.62 269 MET A N 1
ATOM 2128 C CA . MET A 1 269 ? -9.822 -15.075 15.541 1.00 82.62 269 MET A CA 1
ATOM 2129 C C . MET A 1 269 ? -10.034 -16.190 14.515 1.00 82.62 269 MET A C 1
ATOM 2131 O O . MET A 1 269 ? -10.836 -17.097 14.744 1.00 82.62 269 MET A O 1
ATOM 2135 N N . CYS A 1 270 ? -9.320 -16.118 13.398 1.00 77.19 270 CYS A N 1
ATOM 2136 C CA . CYS A 1 270 ? -9.365 -17.131 12.348 1.00 77.19 270 CYS A CA 1
ATOM 2137 C C . CYS A 1 270 ? -8.035 -17.872 12.190 1.00 77.19 270 CYS A C 1
ATOM 2139 O O . CYS A 1 270 ? -8.022 -18.949 11.603 1.00 77.19 270 CYS A O 1
ATOM 2141 N N . PHE A 1 271 ? -6.930 -17.349 12.721 1.00 73.94 271 PHE A N 1
ATOM 2142 C CA . PHE A 1 271 ? -5.637 -18.023 12.651 1.00 73.94 271 PHE A CA 1
ATOM 2143 C C . PHE A 1 271 ? -4.810 -17.759 13.908 1.00 73.94 271 PHE A C 1
ATOM 2145 O O . PHE A 1 271 ? -4.650 -16.608 14.318 1.00 73.94 271 PHE A O 1
ATOM 2152 N N . ASP A 1 272 ? -4.282 -18.823 14.512 1.00 76.00 272 ASP A N 1
ATOM 2153 C CA . ASP A 1 272 ? -3.303 -18.744 15.596 1.00 76.00 272 ASP A CA 1
ATOM 2154 C C . ASP A 1 272 ? -1.929 -19.096 15.024 1.00 76.00 272 ASP A C 1
ATOM 2156 O O . ASP A 1 272 ? -1.640 -20.254 14.723 1.00 76.00 272 ASP A O 1
ATOM 2160 N N . LYS A 1 273 ? -1.083 -18.080 14.842 1.00 73.62 273 LYS A N 1
ATOM 2161 C CA . LYS A 1 273 ? 0.221 -18.250 14.202 1.00 73.62 273 LYS A CA 1
ATOM 2162 C C . LYS A 1 273 ? 1.170 -19.076 15.063 1.00 73.62 273 LYS A C 1
ATOM 2164 O O . LYS A 1 273 ? 1.954 -19.851 14.527 1.00 73.62 273 LYS A O 1
ATOM 2169 N N . LEU A 1 274 ? 1.077 -18.957 16.388 1.00 67.75 274 LEU A N 1
ATOM 2170 C CA . LEU A 1 274 ? 1.929 -19.706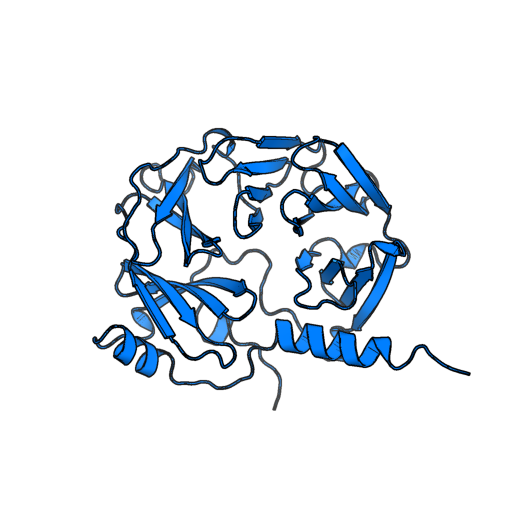 17.311 1.00 67.75 274 LEU A CA 1
ATOM 2171 C C . LEU A 1 274 ? 1.584 -21.195 17.306 1.00 67.75 274 LEU A C 1
ATOM 2173 O O . LEU A 1 274 ? 2.487 -22.029 17.275 1.00 67.75 274 LEU A O 1
ATOM 2177 N N . ALA A 1 275 ? 0.291 -21.528 17.320 1.00 65.50 275 ALA A N 1
ATOM 2178 C CA . ALA A 1 275 ? -0.166 -22.915 17.273 1.00 65.50 275 ALA A CA 1
ATOM 2179 C C . ALA A 1 275 ? 0.207 -23.607 15.951 1.00 65.50 275 ALA A C 1
ATOM 2181 O O . ALA A 1 275 ? 0.530 -24.793 15.947 1.00 65.50 275 ALA A O 1
ATOM 2182 N N . GLU A 1 276 ? 0.198 -22.852 14.853 1.00 59.19 276 GLU A N 1
ATOM 2183 C CA . GLU A 1 276 ? 0.482 -23.342 13.500 1.00 59.19 276 GLU A CA 1
ATOM 2184 C C . GLU A 1 276 ? 1.976 -23.241 13.125 1.00 59.19 276 GLU A C 1
ATOM 2186 O O . GLU A 1 276 ? 2.368 -23.608 12.019 1.00 59.19 276 GLU A O 1
ATOM 2191 N N . GLY A 1 277 ? 2.834 -22.744 14.029 1.00 49.47 277 GLY A N 1
ATOM 2192 C CA . GLY A 1 277 ? 4.270 -22.564 13.771 1.00 49.47 277 GLY A CA 1
ATOM 2193 C C . GLY A 1 277 ? 4.578 -21.545 12.667 1.00 49.47 277 GLY A C 1
ATOM 2194 O O . GLY A 1 277 ? 5.623 -21.622 12.021 1.00 49.47 277 GLY A O 1
ATOM 2195 N N . PHE A 1 278 ? 3.663 -20.607 12.432 1.00 52.47 278 PHE A N 1
ATOM 2196 C CA . PHE A 1 278 ? 3.778 -19.563 11.427 1.00 52.47 278 PHE A CA 1
ATOM 2197 C C . PHE A 1 278 ? 4.444 -18.320 12.033 1.00 52.47 278 PHE A C 1
ATOM 2199 O O . PHE A 1 278 ? 3.993 -17.776 13.038 1.00 52.47 278 PHE A O 1
ATOM 2206 N N . TYR A 1 279 ? 5.501 -17.823 11.398 1.00 49.62 279 TYR A N 1
ATOM 2207 C CA . TYR A 1 279 ? 6.164 -16.574 11.774 1.00 49.62 279 TYR A CA 1
ATOM 2208 C C . TYR A 1 279 ? 6.163 -15.665 10.556 1.00 49.62 279 TYR A C 1
ATOM 2210 O O . TYR A 1 279 ? 6.679 -16.074 9.522 1.00 49.62 279 TYR A O 1
ATOM 2218 N N . SER A 1 280 ? 5.575 -14.468 10.654 1.00 43.31 280 SER A N 1
ATOM 2219 C CA . SER A 1 280 ? 5.567 -13.513 9.535 1.00 43.31 280 SER A CA 1
ATOM 2220 C C . SER A 1 280 ? 7.007 -13.228 9.085 1.00 43.31 280 SER A C 1
ATOM 2222 O O . SER A 1 280 ? 7.817 -12.779 9.892 1.00 43.31 280 SER A O 1
ATOM 2224 N N . ALA A 1 281 ? 7.333 -13.518 7.823 1.00 37.94 281 ALA A N 1
ATOM 2225 C CA . ALA A 1 281 ? 8.669 -13.337 7.250 1.00 37.94 281 ALA A CA 1
ATOM 2226 C C . ALA A 1 281 ? 8.997 -11.874 6.924 1.00 37.94 281 ALA A C 1
ATOM 2228 O O . ALA A 1 281 ? 10.158 -11.543 6.709 1.00 37.94 281 ALA A O 1
ATOM 2229 N N . LEU A 1 282 ? 7.997 -10.992 6.903 1.00 39.66 282 LEU A N 1
ATOM 2230 C CA . LEU A 1 282 ? 8.201 -9.573 6.647 1.00 39.66 282 LEU A CA 1
ATOM 2231 C C . LEU A 1 282 ? 8.346 -8.847 7.989 1.00 39.66 282 LEU A C 1
ATOM 2233 O O . LEU A 1 282 ? 7.327 -8.645 8.661 1.00 39.66 282 LEU A O 1
ATOM 2237 N N . PRO A 1 283 ? 9.554 -8.421 8.413 1.00 31.61 283 PRO A N 1
ATOM 2238 C CA . PRO A 1 283 ? 9.616 -7.262 9.285 1.00 31.61 283 PRO A CA 1
ATOM 2239 C C . PRO A 1 283 ? 8.893 -6.119 8.567 1.00 31.61 283 PRO A C 1
ATOM 2241 O O . PRO A 1 283 ? 9.076 -5.904 7.370 1.00 31.61 283 PRO A O 1
ATOM 2244 N N . ILE A 1 284 ? 8.046 -5.418 9.312 1.00 38.56 284 ILE A N 1
ATOM 2245 C CA . ILE A 1 284 ? 7.085 -4.410 8.833 1.00 38.56 284 ILE A CA 1
ATOM 2246 C C . ILE A 1 284 ? 7.748 -3.234 8.093 1.00 38.56 284 ILE A C 1
ATOM 2248 O O . ILE A 1 284 ? 7.065 -2.445 7.456 1.00 38.56 284 ILE A O 1
ATOM 2252 N N . LEU A 1 285 ? 9.077 -3.149 8.092 1.00 30.91 285 LEU A N 1
ATOM 2253 C CA . LEU A 1 285 ? 9.863 -2.161 7.367 1.00 30.91 285 LEU A CA 1
ATOM 2254 C C . LEU A 1 285 ? 11.168 -2.824 6.903 1.00 30.91 285 LEU A C 1
ATOM 2256 O O . LEU A 1 285 ? 12.166 -2.810 7.621 1.00 30.91 285 LEU A O 1
ATOM 2260 N N . SER A 1 286 ? 11.181 -3.435 5.720 1.00 29.95 286 SER A N 1
ATOM 2261 C CA . SER A 1 286 ? 12.442 -3.725 5.032 1.00 29.95 286 SER A CA 1
ATOM 2262 C C . SER A 1 286 ? 12.584 -2.768 3.861 1.00 29.95 286 SER A C 1
ATOM 2264 O O . SER A 1 286 ? 12.167 -3.074 2.753 1.00 29.95 286 SER A O 1
ATOM 2266 N N . SER A 1 287 ? 13.227 -1.628 4.107 1.00 32.00 287 SER A N 1
ATOM 2267 C CA . SER A 1 287 ? 13.835 -0.786 3.067 1.00 32.00 287 SER A CA 1
ATOM 2268 C C . SER A 1 287 ? 15.139 -1.389 2.515 1.00 32.00 287 SER A C 1
ATOM 2270 O O . SER A 1 287 ? 15.864 -0.743 1.761 1.00 32.00 287 SER A O 1
ATOM 2272 N N . ALA A 1 288 ? 15.480 -2.623 2.909 1.00 29.52 288 ALA A N 1
ATOM 2273 C CA . ALA A 1 288 ? 16.634 -3.340 2.394 1.00 29.52 288 ALA A CA 1
ATOM 2274 C C . ALA A 1 288 ? 16.278 -4.090 1.094 1.00 29.52 288 ALA A C 1
ATOM 2276 O O . ALA A 1 288 ? 15.179 -4.644 1.006 1.00 29.52 288 ALA A O 1
ATOM 2277 N N . PRO A 1 289 ? 17.214 -4.171 0.124 1.00 33.56 289 PRO A N 1
ATOM 2278 C CA . PRO A 1 289 ? 17.106 -5.055 -1.034 1.00 33.56 289 PRO A CA 1
ATOM 2279 C C . PRO A 1 289 ? 16.708 -6.465 -0.588 1.00 33.56 289 PRO A C 1
ATOM 2281 O O . PRO A 1 289 ? 17.435 -7.100 0.182 1.00 33.56 289 PRO A O 1
ATOM 2284 N N . MET A 1 290 ? 15.552 -6.952 -1.036 1.00 38.56 290 MET A N 1
ATOM 2285 C CA . MET A 1 290 ? 15.088 -8.293 -0.691 1.00 38.56 290 MET A CA 1
ATOM 2286 C C . MET A 1 290 ? 15.634 -9.308 -1.698 1.00 38.56 290 MET A C 1
ATOM 2288 O O . MET A 1 290 ? 15.546 -9.113 -2.911 1.00 38.56 290 MET A O 1
ATOM 2292 N N . THR A 1 291 ? 16.193 -10.410 -1.196 1.00 37.84 291 THR A N 1
ATOM 2293 C CA . THR A 1 291 ? 16.539 -11.580 -2.015 1.00 37.84 291 THR A CA 1
ATOM 2294 C C . THR A 1 291 ? 15.324 -12.495 -2.170 1.00 37.84 291 THR A C 1
ATOM 2296 O O . THR A 1 291 ? 14.374 -12.432 -1.385 1.00 37.84 291 THR A O 1
ATOM 2299 N N . PHE A 1 292 ? 15.355 -13.400 -3.152 1.00 38.97 292 PHE A N 1
ATOM 2300 C CA . PHE A 1 292 ? 14.288 -14.387 -3.354 1.00 38.97 292 PHE A CA 1
ATOM 2301 C C . PHE A 1 292 ? 14.047 -15.254 -2.102 1.00 38.97 292 PHE A C 1
ATOM 2303 O O . PHE A 1 292 ? 12.908 -15.545 -1.737 1.00 38.97 292 PHE A O 1
ATOM 2310 N N . GLU A 1 293 ? 15.116 -15.599 -1.379 1.00 35.22 293 GLU A N 1
ATOM 2311 C CA . GLU A 1 293 ? 15.042 -16.328 -0.107 1.00 35.22 293 GLU A CA 1
ATOM 2312 C C . GLU A 1 293 ? 14.369 -15.524 1.020 1.00 35.22 293 GLU A C 1
ATOM 2314 O O . GLU A 1 293 ? 13.784 -16.123 1.919 1.00 35.22 293 GLU A O 1
ATOM 2319 N N . ALA A 1 294 ? 14.410 -14.187 0.969 1.00 36.28 294 ALA A N 1
ATOM 2320 C CA . ALA A 1 294 ? 13.735 -13.315 1.932 1.00 36.28 294 ALA A CA 1
ATOM 2321 C C . ALA A 1 294 ? 12.231 -13.152 1.633 1.00 36.28 294 ALA A C 1
ATOM 2323 O O . ALA A 1 294 ? 11.440 -12.947 2.551 1.00 36.28 294 ALA A O 1
ATOM 2324 N N . MET A 1 295 ? 11.827 -13.288 0.364 1.00 37.94 295 MET A N 1
ATOM 2325 C CA . MET A 1 295 ? 10.419 -13.264 -0.061 1.00 37.94 295 MET A CA 1
ATOM 2326 C C . MET A 1 295 ? 9.719 -14.629 0.081 1.00 37.94 295 MET A C 1
ATOM 2328 O O . MET A 1 295 ? 8.491 -14.700 0.154 1.00 37.94 295 MET A O 1
ATOM 2332 N N . GLY A 1 296 ? 10.487 -15.723 0.145 1.00 33.47 296 GLY A N 1
ATOM 2333 C CA . GLY A 1 296 ? 9.993 -17.092 0.297 1.00 33.47 296 GLY A CA 1
ATOM 2334 C C . GLY A 1 296 ? 9.955 -17.568 1.753 1.00 33.47 296 GLY A C 1
ATOM 2335 O O . GLY A 1 296 ? 10.983 -17.836 2.368 1.00 33.47 296 GLY A O 1
ATOM 2336 N N . PHE A 1 297 ? 8.757 -17.767 2.308 1.00 38.94 297 PHE A N 1
ATOM 2337 C CA . PHE A 1 297 ? 8.588 -18.326 3.653 1.00 38.94 297 PHE A CA 1
ATOM 2338 C C . PHE A 1 297 ? 9.158 -19.751 3.796 1.00 38.94 297 PHE A C 1
ATOM 2340 O O . PHE A 1 297 ? 8.883 -20.668 3.009 1.00 38.94 297 PHE A O 1
ATOM 2347 N N . TRP A 1 298 ? 9.853 -19.970 4.913 1.00 29.89 298 TRP A N 1
ATOM 2348 C CA . TRP A 1 298 ? 10.174 -21.288 5.456 1.00 29.89 298 TRP A CA 1
ATOM 2349 C C . TRP A 1 298 ? 8.916 -21.939 6.057 1.00 29.89 298 TRP A C 1
ATOM 2351 O O . TRP A 1 298 ? 8.702 -21.928 7.262 1.00 29.89 298 TRP A O 1
ATOM 2361 N N . GLY A 1 299 ? 8.074 -22.530 5.210 1.00 26.56 299 GLY A N 1
ATOM 2362 C CA . GLY A 1 299 ? 7.178 -23.614 5.627 1.00 26.56 299 GLY A CA 1
ATOM 2363 C C . GLY A 1 299 ? 7.957 -24.930 5.619 1.00 26.56 299 GLY A C 1
ATOM 2364 O O . GLY A 1 299 ? 8.503 -25.292 4.567 1.00 26.56 299 GLY A O 1
ATOM 2365 N N . PHE A 1 300 ? 8.070 -25.575 6.784 1.00 26.77 300 PHE A N 1
ATOM 2366 C CA . PHE A 1 300 ? 8.876 -26.778 7.011 1.00 26.77 300 PHE A CA 1
ATOM 2367 C C . PHE A 1 300 ? 8.458 -27.975 6.141 1.00 26.77 300 PHE A C 1
ATOM 2369 O O . PHE A 1 300 ? 7.289 -28.151 5.798 1.00 26.77 300 PHE A O 1
ATOM 2376 N N . SER A 1 301 ? 9.481 -28.766 5.810 1.00 25.78 301 SER A N 1
ATOM 2377 C CA . SER A 1 301 ? 9.462 -30.147 5.311 1.00 25.78 301 SER A CA 1
ATOM 2378 C C . SER A 1 301 ? 8.744 -31.123 6.236 1.00 25.78 301 SER A C 1
ATOM 2380 O O . SER A 1 301 ? 8.952 -30.970 7.462 1.00 25.78 301 SER A O 1
#

Nearest PDB structures (foldseek):
  3no2-assembly1_A  TM=5.284E-01  e=1.199E-05  Bacteroides caccae ATCC 43185
  5n4f-assembly1_A  TM=4.644E-01  e=5.192E-05  Galerina marginata
  5n4c-assembly3_C  TM=4.597E-01  e=4.554E-04  Galerina marginata
  5n4e-assembly1_A  TM=4.807E-01  e=1.146E-03  Galerina marginata
  5mxc-assembly1_A-2  TM=5.272E-01  e=3.045E-03  Aleuria aurantia

Sequence (301 aa):
MSSNNKISLDTTKNYSTNICIKKSIVPWMEELSTTVGAPIREPDTQFVEMRNDEGATRLLAVINSETSVITMDAEYRITSVVSLSEEEEWSAEHFFPANDGSIFLLVKNTEQGLWSQRYALRHFDSDGREHSTQTEMSVLDGKEIQGIDFNGERYFSVLTDSEMIIFDTAGELQLKNSSPLPGAYQSILFTGDEQVMILSMNKKGMPSLITRSVVMDKVLSEKEIVGVDLSDWYDARLIRSTDTDGVGCYLETQQRVYAYYPKSERLEMCFDKLAEGFYSALPILSSAPMTFEAMGFWGFS

pLDDT: mean 73.73, std 18.61, range [25.02, 93.75]

Radius of gyration: 19.67 Å; Cα contacts (8 Å, |Δi|>4): 603; chains: 1; bounding box: 48×49×51 Å

Mean predicted aligned error: 10.87 Å